Protein AF-A0A9P9C7M4-F1 (afdb_monomer)

pLDDT: mean 78.27, std 15.11, range [42.41, 96.88]

Solvent-accessible surface area (backbone atoms only — not comparable to full-atom values): 14143 Å² total; per-residue (Å²): 114,67,56,41,76,72,49,40,84,69,92,76,52,74,94,76,58,93,72,79,80,74,68,57,66,59,88,84,59,75,54,86,90,56,88,67,71,49,72,64,42,48,46,49,50,57,49,50,53,52,49,51,52,49,51,52,43,33,61,63,75,51,43,55,72,72,56,31,59,74,70,64,57,64,78,89,59,43,64,58,56,52,46,53,52,51,51,50,54,50,51,53,50,59,71,65,51,51,80,74,48,46,76,48,95,81,52,84,50,63,66,44,33,55,54,8,44,52,54,48,30,47,52,25,29,47,53,30,59,64,32,45,79,60,50,77,65,55,80,69,51,63,74,70,45,62,93,84,41,68,70,53,57,56,29,54,51,34,43,51,52,31,45,52,28,22,50,55,31,39,51,47,48,50,56,42,47,75,76,43,69,74,64,52,72,52,96,74,51,62,60,30,38,51,54,24,28,51,49,44,48,50,48,55,71,72,36,56,91,76,50,54,71,68,60,48,54,52,43,51,52,40,36,52,52,32,51,53,50,49,50,61,41,49,74,75,54,81,74,74,71,80,85,123

Nearest PDB structures (foldseek):
  1sj7-assembly2_B  TM=3.933E-01  e=1.219E+00  Mus musculus
  5j5k-assembly1_A  TM=3.468E-01  e=7.542E-01  Aspergillus fumigatus Af293
  5cwq-assembly1_A  TM=2.255E-01  e=1.806E+00  synthetic construct
  5csd-assembly2_B  TM=3.260E-01  e=5.621E+00  Talaromyces marneffei PM1

Sequence (244 aa):
MSASFYGRPLNIKDETFDVELPSEADDDCWDIENPGYPLRETLLHRELKLMLILGISTQTIYSINRSRLLMGFVGTDWEQRITSKIDNMLDEWAAAVPIHLRWDPDSVDLTRFLQSSFLYARYHGLKIHAHNPFMRTTARDLSHAAPSSRTATDRLSSLAICTAAAVECSEILLAVIERYPRSFRQPGWADPIFVSGLVLLVNLFGFKSSLGDSKMQQYAKYVEACLDALKVASEDYPVAEPRL

Structure (mmCIF, N/CA/C/O backbone):
data_AF-A0A9P9C7M4-F1
#
_entry.id   AF-A0A9P9C7M4-F1
#
loop_
_atom_site.group_PDB
_atom_site.id
_atom_site.type_symbol
_atom_site.label_atom_id
_atom_site.label_alt_id
_atom_site.label_comp_id
_atom_site.label_asym_id
_atom_site.label_entity_id
_atom_site.label_seq_id
_atom_site.pdbx_PDB_ins_code
_atom_site.Cartn_x
_atom_site.Cartn_y
_atom_site.Cartn_z
_atom_site.occupancy
_atom_site.B_iso_or_equiv
_atom_site.auth_seq_id
_atom_site.auth_comp_id
_atom_site.auth_asym_id
_atom_site.auth_atom_id
_atom_site.pdbx_PDB_model_num
ATOM 1 N N . MET A 1 1 ? -6.231 11.049 -6.535 1.00 53.50 1 MET A N 1
ATOM 2 C CA . MET A 1 1 ? -5.884 9.822 -5.789 1.00 53.50 1 MET A CA 1
ATOM 3 C C . MET A 1 1 ? -5.695 10.105 -4.300 1.00 53.50 1 MET A C 1
ATOM 5 O O . MET A 1 1 ? -6.470 9.571 -3.519 1.00 53.50 1 MET A O 1
ATOM 9 N N . SER A 1 2 ? -4.806 11.028 -3.911 1.00 62.16 2 SER A N 1
ATOM 10 C CA . SER A 1 2 ? -4.496 11.321 -2.497 1.00 62.16 2 SER A CA 1
ATOM 11 C C . SER A 1 2 ? -5.701 11.634 -1.610 1.00 62.16 2 SER A C 1
ATOM 13 O O . SER A 1 2 ? -5.770 11.172 -0.479 1.00 62.16 2 SER A O 1
ATOM 15 N N . ALA A 1 3 ? -6.720 12.337 -2.119 1.00 64.69 3 ALA A N 1
ATOM 16 C CA . ALA A 1 3 ? -7.924 12.642 -1.339 1.00 64.69 3 ALA A CA 1
ATOM 17 C C . ALA A 1 3 ? -8.615 11.383 -0.765 1.00 64.69 3 ALA A C 1
ATOM 19 O O . ALA A 1 3 ? -9.043 11.390 0.391 1.00 64.69 3 ALA A O 1
ATOM 20 N N . SER A 1 4 ? -8.680 10.295 -1.536 1.00 67.00 4 SER A N 1
ATOM 21 C CA . SER A 1 4 ? -9.346 9.044 -1.146 1.00 67.00 4 SER A CA 1
ATOM 22 C C . SER A 1 4 ? -8.595 8.281 -0.071 1.00 67.00 4 SER A C 1
ATOM 24 O O . SER A 1 4 ? -9.233 7.657 0.773 1.00 67.00 4 SER A O 1
ATOM 26 N N . PHE A 1 5 ? -7.269 8.406 -0.066 1.00 69.88 5 PHE A N 1
ATOM 27 C CA . PHE A 1 5 ? -6.379 7.853 0.951 1.00 69.88 5 PHE A CA 1
ATOM 28 C C . PHE A 1 5 ? -6.582 8.509 2.326 1.00 69.88 5 PHE A C 1
ATOM 30 O O . PHE A 1 5 ? -6.376 7.899 3.370 1.00 69.88 5 PHE A O 1
ATOM 37 N N . TYR A 1 6 ? -7.073 9.750 2.340 1.00 70.94 6 TYR A N 1
ATOM 38 C CA . TYR A 1 6 ? -7.478 10.457 3.557 1.00 70.94 6 TYR A CA 1
ATOM 39 C C . TYR A 1 6 ? -8.972 10.295 3.881 1.00 70.94 6 TYR A C 1
ATOM 41 O O . TYR A 1 6 ? -9.518 11.052 4.686 1.00 70.94 6 TYR A O 1
ATOM 49 N N . GLY A 1 7 ? -9.652 9.338 3.242 1.00 70.06 7 GLY A N 1
ATOM 50 C CA . GLY A 1 7 ? -11.070 9.053 3.463 1.00 70.06 7 GLY A CA 1
ATOM 51 C C . GLY A 1 7 ? -12.024 10.084 2.855 1.00 70.06 7 GLY A C 1
ATOM 52 O O . GLY A 1 7 ? -13.198 10.114 3.218 1.00 70.06 7 GLY A O 1
ATOM 53 N N . ARG A 1 8 ? -11.558 10.951 1.943 1.00 74.38 8 ARG A N 1
ATOM 54 C CA . ARG A 1 8 ? -12.458 11.860 1.219 1.00 74.38 8 ARG A CA 1
ATOM 55 C C . ARG A 1 8 ? -13.190 11.103 0.108 1.00 74.38 8 ARG A C 1
ATOM 57 O O . ARG A 1 8 ? -12.583 10.255 -0.551 1.00 74.38 8 ARG A O 1
ATOM 64 N N . PRO A 1 9 ? -14.469 11.422 -0.143 1.00 71.19 9 PRO A N 1
ATOM 65 C CA . PRO A 1 9 ? -15.216 10.797 -1.222 1.00 71.19 9 PRO A CA 1
ATOM 66 C C . PRO A 1 9 ? -14.570 11.096 -2.580 1.00 71.19 9 PRO A C 1
ATOM 68 O O . PRO A 1 9 ? -14.061 12.192 -2.821 1.00 71.19 9 PRO A O 1
ATOM 71 N N . LEU A 1 10 ? -14.610 10.104 -3.467 1.00 73.69 10 LEU A N 1
ATOM 72 C CA . LEU A 1 10 ? -14.233 10.266 -4.867 1.00 73.69 10 LEU A CA 1
ATOM 73 C C . LEU A 1 10 ? -15.285 11.106 -5.601 1.00 73.69 10 LEU A C 1
ATOM 75 O O . LEU A 1 10 ? -16.483 10.915 -5.393 1.00 73.69 10 LEU A O 1
ATOM 79 N N . ASN A 1 11 ? -14.827 12.017 -6.466 1.00 72.75 11 ASN A N 1
ATOM 80 C CA . ASN A 1 11 ? -15.713 12.837 -7.298 1.00 72.75 11 ASN A CA 1
ATOM 81 C C . ASN A 1 11 ? -16.362 12.014 -8.425 1.00 72.75 11 ASN A C 1
ATOM 83 O O . ASN A 1 11 ? -17.529 12.207 -8.739 1.00 72.75 11 ASN A O 1
ATOM 87 N N . ILE A 1 12 ? -15.609 11.068 -8.995 1.00 77.25 12 ILE A N 1
ATOM 88 C CA . ILE A 1 12 ? -16.092 10.097 -9.982 1.00 77.25 12 ILE A CA 1
ATOM 89 C C . ILE A 1 12 ? -16.182 8.750 -9.276 1.00 77.25 12 ILE A C 1
ATOM 91 O O . ILE A 1 12 ? -15.201 8.295 -8.683 1.00 77.25 12 ILE A O 1
ATOM 95 N N . LYS A 1 13 ? -17.364 8.138 -9.297 1.00 73.94 13 LYS A N 1
ATOM 96 C CA . LYS A 1 13 ? -17.598 6.820 -8.702 1.00 73.94 13 LYS A CA 1
ATOM 97 C C . LYS A 1 13 ? -17.657 5.771 -9.798 1.00 73.94 13 LYS A C 1
ATOM 99 O O . LYS A 1 13 ? -18.109 6.076 -10.894 1.00 73.94 13 LYS A O 1
ATOM 104 N N . ASP A 1 14 ? -17.283 4.548 -9.460 1.00 71.31 14 ASP A N 1
ATOM 105 C CA . ASP A 1 14 ? -17.374 3.402 -10.370 1.00 71.31 14 ASP A CA 1
ATOM 106 C C . ASP A 1 14 ? -18.790 3.242 -10.955 1.00 71.31 14 ASP A C 1
ATOM 108 O O . ASP A 1 14 ? -18.971 3.098 -12.149 1.00 71.31 14 ASP A O 1
ATOM 112 N N . GLU A 1 15 ? -19.822 3.474 -10.138 1.00 74.19 15 GLU A N 1
ATOM 113 C CA . GLU A 1 15 ? -21.238 3.442 -10.547 1.00 74.19 15 GLU A CA 1
ATOM 114 C C . GLU A 1 15 ? -21.638 4.493 -11.607 1.00 74.19 15 GLU A C 1
ATOM 116 O O . GLU A 1 15 ? -22.767 4.475 -12.093 1.00 74.19 15 GLU A O 1
ATOM 121 N N . THR A 1 16 ? -20.772 5.466 -11.915 1.00 79.06 16 THR A N 1
ATOM 122 C CA . THR A 1 16 ? -21.091 6.590 -12.819 1.00 79.06 16 THR A CA 1
ATOM 123 C C . THR A 1 16 ? -20.553 6.419 -14.236 1.00 79.06 16 THR A C 1
ATOM 125 O O . THR A 1 16 ? -20.828 7.267 -15.085 1.00 79.06 16 THR A O 1
ATOM 128 N N . PHE A 1 17 ? -19.811 5.345 -14.507 1.00 78.38 17 PHE A N 1
ATOM 129 C CA . PHE A 1 17 ? -19.297 5.022 -15.832 1.00 78.38 17 PHE A CA 1
ATOM 130 C C . PHE A 1 17 ? -19.299 3.504 -16.040 1.00 78.38 17 PHE A C 1
ATOM 132 O O . PHE A 1 17 ? -19.075 2.747 -15.109 1.00 78.38 17 PHE A O 1
ATOM 139 N N . ASP A 1 18 ? -19.559 3.068 -17.269 1.00 80.12 18 ASP A N 1
ATOM 140 C CA . ASP A 1 18 ? -19.568 1.652 -17.648 1.00 80.12 18 ASP A CA 1
ATOM 141 C C . ASP A 1 18 ? -18.490 1.447 -18.713 1.00 80.12 18 ASP A C 1
ATOM 143 O O . ASP A 1 18 ? -18.753 1.449 -19.915 1.00 80.12 18 ASP A O 1
ATOM 147 N N . VAL A 1 19 ? -17.234 1.466 -18.263 1.00 81.81 19 VAL A N 1
ATOM 148 C CA . VAL A 1 19 ? -16.058 1.340 -19.128 1.00 81.81 19 VAL A CA 1
ATOM 149 C C . VAL A 1 19 ? -15.250 0.150 -18.643 1.00 81.81 19 VAL A C 1
ATOM 151 O O . VAL A 1 19 ? -14.804 0.124 -17.496 1.00 81.81 19 VAL A O 1
ATOM 154 N N . GLU A 1 20 ? -15.062 -0.829 -19.524 1.00 81.56 20 GLU A N 1
ATOM 155 C CA . GLU A 1 20 ? -14.203 -1.974 -19.246 1.00 81.56 20 GLU A CA 1
ATOM 156 C C . GLU A 1 20 ? -12.744 -1.532 -19.061 1.00 81.56 20 GLU A C 1
ATOM 158 O O . GLU A 1 20 ? -12.294 -0.523 -19.613 1.00 81.56 20 GLU A O 1
ATOM 163 N N . LEU A 1 21 ? -11.985 -2.295 -18.268 1.00 80.12 21 LEU A N 1
ATOM 164 C CA . LEU A 1 21 ? -10.551 -2.052 -18.139 1.00 80.12 21 LEU A CA 1
ATOM 165 C C . LEU A 1 21 ? -9.876 -2.168 -19.517 1.00 80.12 21 LEU A C 1
ATOM 167 O O . LEU A 1 21 ? -10.244 -3.054 -20.290 1.00 80.12 21 LEU A O 1
ATOM 171 N N . PRO A 1 22 ? -8.858 -1.337 -19.809 1.00 79.25 22 PRO A N 1
ATOM 172 C CA . PRO A 1 22 ? -8.098 -1.462 -21.043 1.00 79.25 22 PRO A CA 1
ATOM 173 C C . PRO A 1 22 ? -7.554 -2.883 -21.227 1.00 79.25 22 PRO A C 1
ATOM 175 O O . PRO A 1 22 ? -7.122 -3.524 -20.256 1.00 79.25 22 PRO A O 1
ATOM 178 N N . SER A 1 23 ? -7.557 -3.342 -22.481 1.00 74.12 23 SER A N 1
ATOM 179 C CA . SER A 1 23 ? -6.878 -4.571 -22.894 1.00 74.12 23 SER A CA 1
ATOM 180 C C . SER A 1 23 ? -5.426 -4.560 -22.403 1.00 74.12 23 SER A C 1
ATOM 182 O O . SER A 1 23 ? -4.753 -3.534 -22.460 1.00 74.12 23 SER A O 1
ATOM 184 N N . GLU A 1 24 ? -4.944 -5.702 -21.900 1.00 66.12 24 GLU A N 1
ATOM 185 C CA . GLU A 1 24 ? -3.526 -5.870 -21.535 1.00 66.12 24 GLU A CA 1
ATOM 186 C C . GLU A 1 24 ? -2.622 -6.003 -22.779 1.00 66.12 24 GLU A C 1
ATOM 188 O O . GLU A 1 24 ? -1.404 -5.877 -22.660 1.00 66.12 24 GLU A O 1
ATOM 193 N N . ALA A 1 25 ? -3.208 -6.265 -23.954 1.00 64.38 25 ALA A N 1
ATOM 194 C CA . ALA A 1 25 ? -2.518 -6.287 -25.239 1.00 64.38 25 ALA A CA 1
ATOM 195 C C . ALA A 1 25 ? -2.613 -4.912 -25.910 1.00 64.38 25 ALA A C 1
ATOM 197 O O . ALA A 1 25 ? -3.723 -4.401 -26.084 1.00 64.38 25 ALA A O 1
ATOM 198 N N . ASP A 1 26 ? -1.455 -4.357 -26.272 1.00 62.97 26 ASP A N 1
ATOM 199 C CA . ASP A 1 26 ? -1.339 -3.185 -27.141 1.00 62.97 26 ASP A CA 1
ATOM 200 C C . ASP A 1 26 ? -1.746 -3.561 -28.578 1.00 62.97 26 ASP A C 1
ATOM 202 O O . ASP A 1 26 ? -1.595 -4.719 -28.989 1.00 62.97 26 ASP A O 1
ATOM 206 N N . ASP A 1 27 ? -2.250 -2.598 -29.348 1.00 61.06 27 ASP A N 1
ATOM 207 C CA . ASP A 1 27 ? -2.684 -2.812 -30.737 1.00 61.06 27 ASP A CA 1
ATOM 208 C C . ASP A 1 27 ? -1.510 -3.278 -31.630 1.00 61.06 27 ASP A C 1
ATOM 210 O O . ASP A 1 27 ? -1.712 -3.994 -32.610 1.00 61.06 27 ASP A O 1
ATOM 214 N N . ASP A 1 28 ? -0.273 -2.971 -31.226 1.00 56.81 28 ASP A N 1
ATOM 215 C CA . ASP A 1 28 ? 0.973 -3.372 -31.889 1.00 56.81 28 ASP A CA 1
ATOM 216 C C . ASP A 1 28 ? 1.417 -4.824 -31.574 1.00 56.81 28 ASP A C 1
ATOM 218 O O . ASP A 1 28 ? 2.334 -5.349 -32.207 1.00 56.81 28 ASP A O 1
ATOM 222 N N . CYS A 1 29 ? 0.779 -5.523 -30.623 1.00 53.09 29 CYS A N 1
ATOM 223 C CA . CYS A 1 29 ? 1.128 -6.902 -30.233 1.00 53.09 29 CYS A CA 1
ATOM 224 C C . CYS A 1 29 ? 0.413 -7.995 -31.056 1.00 53.09 29 CYS A C 1
ATOM 226 O O . CYS A 1 29 ? 0.402 -9.163 -30.659 1.00 53.09 29 CYS A O 1
ATOM 228 N N . TRP A 1 30 ? -0.200 -7.645 -32.189 1.00 55.47 30 TRP A N 1
ATOM 229 C CA . TRP A 1 30 ? -0.916 -8.599 -33.049 1.00 55.47 30 TRP A CA 1
ATOM 230 C C . TRP A 1 30 ? 0.026 -9.515 -33.853 1.00 55.47 30 TRP A C 1
ATOM 232 O O . TRP A 1 30 ? -0.411 -10.550 -34.362 1.00 55.47 30 TRP A O 1
ATOM 242 N N . ASP A 1 31 ? 1.321 -9.191 -33.910 1.00 50.25 31 ASP A N 1
ATOM 243 C CA . ASP A 1 31 ? 2.345 -10.049 -34.499 1.00 50.25 31 ASP A CA 1
ATOM 244 C C . ASP A 1 31 ? 2.799 -11.120 -33.492 1.00 50.25 31 ASP A C 1
ATOM 246 O O . ASP A 1 31 ? 3.555 -10.882 -32.550 1.00 50.25 31 ASP A O 1
ATOM 250 N N . ILE A 1 32 ? 2.326 -12.345 -33.733 1.00 53.38 32 ILE A N 1
ATOM 251 C CA . ILE A 1 32 ? 2.461 -13.567 -32.912 1.00 53.38 32 ILE A CA 1
ATOM 252 C C . ILE A 1 32 ? 3.925 -13.916 -32.548 1.00 53.38 32 ILE A C 1
ATOM 254 O O . ILE A 1 32 ? 4.175 -14.722 -31.651 1.00 53.38 32 ILE A O 1
ATOM 258 N N . GLU A 1 33 ? 4.909 -13.318 -33.218 1.00 50.22 33 GLU A N 1
ATOM 259 C CA . GLU A 1 33 ? 6.323 -13.687 -33.116 1.00 50.22 33 GLU A CA 1
ATOM 260 C C . GLU A 1 33 ? 7.075 -13.039 -31.943 1.00 50.22 33 GLU A C 1
ATOM 262 O O . GLU A 1 33 ? 8.181 -13.479 -31.622 1.00 50.22 33 GLU A O 1
ATOM 267 N N . ASN A 1 34 ? 6.496 -12.049 -31.255 1.00 46.34 34 ASN A N 1
ATOM 268 C CA . ASN A 1 34 ? 7.157 -11.400 -30.121 1.00 46.34 34 ASN A CA 1
ATOM 269 C C . ASN A 1 34 ? 6.180 -11.168 -28.954 1.00 46.34 34 ASN A C 1
ATOM 271 O O . ASN A 1 34 ? 5.621 -10.081 -28.822 1.00 46.34 34 ASN A O 1
ATOM 275 N N . PRO A 1 35 ? 5.973 -12.156 -28.058 1.00 46.12 35 PRO A N 1
ATOM 276 C CA . PRO A 1 35 ? 5.145 -11.998 -26.866 1.00 46.12 35 PRO A CA 1
ATOM 277 C C . PRO A 1 35 ? 5.916 -11.213 -25.794 1.00 46.12 35 PRO A C 1
ATOM 279 O O . PRO A 1 35 ? 6.075 -11.651 -24.653 1.00 46.12 35 PRO A O 1
ATOM 282 N N . GLY A 1 36 ? 6.452 -10.052 -26.160 1.00 51.38 36 GLY A N 1
ATOM 283 C CA . GLY A 1 36 ? 6.867 -9.051 -25.199 1.00 51.38 36 GLY A CA 1
ATOM 284 C C . GLY A 1 36 ? 5.598 -8.426 -24.650 1.00 51.38 36 GLY A C 1
ATOM 285 O O . GLY A 1 36 ? 5.133 -7.442 -25.207 1.00 51.38 36 GLY A O 1
ATOM 286 N N . TYR A 1 37 ? 5.010 -9.021 -23.604 1.00 53.31 37 TYR A N 1
ATOM 287 C CA . TYR A 1 37 ? 3.912 -8.385 -22.872 1.00 53.31 37 TYR A CA 1
ATOM 288 C C . TYR A 1 37 ? 4.312 -6.941 -22.603 1.00 53.31 37 TYR A C 1
ATOM 290 O O . TYR A 1 37 ? 5.354 -6.724 -21.967 1.00 53.31 37 TYR A O 1
ATOM 298 N N . PRO A 1 38 ? 3.553 -5.960 -23.099 1.00 63.91 38 PRO A N 1
ATOM 299 C CA . PRO A 1 38 ? 4.044 -4.610 -23.068 1.00 63.91 38 PRO A CA 1
ATOM 300 C C . PRO A 1 38 ? 3.984 -4.183 -21.583 1.00 63.91 38 PRO A C 1
ATOM 302 O O . PRO A 1 38 ? 2.993 -4.320 -20.845 1.00 63.91 38 PRO A O 1
ATOM 305 N N . LE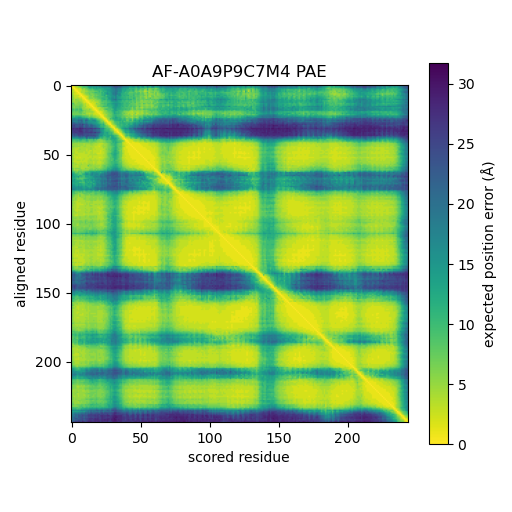U A 1 39 ? 5.183 -3.908 -21.049 1.00 66.88 39 LEU A N 1
ATOM 306 C CA . LEU A 1 39 ? 5.459 -3.804 -19.607 1.00 66.88 39 LEU A CA 1
ATOM 307 C C . LEU A 1 39 ? 4.653 -2.672 -18.956 1.00 66.88 39 LEU A C 1
ATOM 309 O O . LEU A 1 39 ? 4.488 -2.630 -17.737 1.00 66.88 39 LEU A O 1
ATOM 313 N N . ARG A 1 40 ? 4.182 -1.720 -19.761 1.00 71.44 40 ARG A N 1
ATOM 314 C CA . ARG A 1 40 ? 3.497 -0.511 -19.320 1.00 71.44 40 ARG A CA 1
ATOM 315 C C . ARG A 1 40 ? 1.994 -0.732 -19.157 1.00 71.44 40 ARG A C 1
ATOM 317 O O . ARG A 1 40 ? 1.399 -0.215 -18.217 1.00 71.44 40 ARG A O 1
ATOM 324 N N . GLU A 1 41 ? 1.402 -1.525 -20.026 1.00 78.88 41 GLU A N 1
ATOM 325 C CA . GLU A 1 41 ? -0.016 -1.843 -20.139 1.00 78.88 41 GLU A CA 1
ATOM 326 C C . GLU A 1 41 ? -0.375 -2.822 -19.027 1.00 78.88 41 GLU A C 1
ATOM 328 O O . GLU A 1 41 ? -1.327 -2.606 -18.279 1.00 78.88 41 GLU A O 1
ATOM 333 N N . THR A 1 42 ? 0.475 -3.834 -18.823 1.00 83.00 42 THR A N 1
ATOM 334 C CA . THR A 1 42 ? 0.356 -4.767 -17.695 1.00 83.00 42 THR A CA 1
ATOM 335 C C . THR A 1 42 ? 0.498 -4.060 -16.342 1.00 83.00 42 THR A C 1
ATOM 337 O O . THR A 1 42 ? -0.271 -4.347 -15.420 1.00 83.00 42 THR A O 1
ATOM 340 N N . LEU A 1 43 ? 1.416 -3.090 -16.222 1.00 86.81 43 LEU A N 1
ATOM 341 C CA . LEU A 1 43 ? 1.533 -2.228 -15.040 1.00 86.81 43 LEU A CA 1
ATOM 342 C C . LEU A 1 43 ? 0.251 -1.421 -14.816 1.00 86.81 43 LEU A C 1
ATOM 344 O O . LEU A 1 43 ? -0.322 -1.486 -13.729 1.00 86.81 43 LEU A O 1
ATOM 348 N N . LEU A 1 44 ? -0.202 -0.689 -15.837 1.00 87.31 44 LEU A N 1
ATOM 349 C CA . LEU A 1 44 ? -1.384 0.168 -15.761 1.00 87.31 44 LEU A CA 1
ATOM 350 C C . LEU A 1 44 ? -2.627 -0.641 -15.387 1.00 87.31 44 LEU A C 1
ATOM 352 O O . LEU A 1 44 ? -3.377 -0.247 -14.500 1.00 87.31 44 LEU A O 1
ATOM 356 N N . HIS A 1 45 ? -2.825 -1.805 -16.000 1.00 89.69 45 HIS A N 1
ATOM 357 C CA . HIS A 1 45 ? -3.950 -2.678 -15.696 1.00 89.69 45 HIS A CA 1
ATOM 358 C C . HIS A 1 45 ? -3.923 -3.144 -14.230 1.00 89.69 45 HIS A C 1
ATOM 360 O O . HIS A 1 45 ? -4.947 -3.134 -13.539 1.00 89.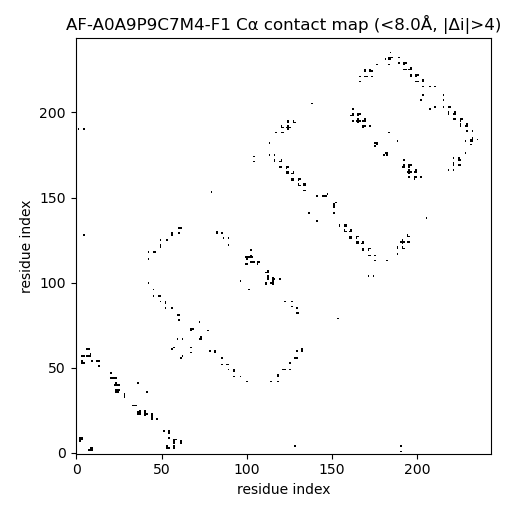69 45 HIS A O 1
ATOM 366 N N . ARG A 1 46 ? -2.751 -3.539 -13.713 1.00 92.62 46 ARG A N 1
ATOM 367 C CA . ARG A 1 46 ? -2.596 -3.940 -12.303 1.00 92.62 46 ARG A CA 1
ATOM 368 C C . ARG A 1 46 ? -2.782 -2.762 -11.349 1.00 92.62 46 ARG A C 1
ATOM 370 O O . ARG A 1 46 ? -3.389 -2.938 -10.294 1.00 92.62 46 ARG A O 1
ATOM 377 N N . GLU A 1 47 ? -2.327 -1.577 -11.729 1.00 91.38 47 GLU A N 1
ATOM 378 C CA . GLU A 1 47 ? -2.522 -0.339 -10.982 1.00 91.38 47 GLU A CA 1
ATOM 379 C C . GLU A 1 47 ? -4.005 0.055 -10.907 1.00 91.38 47 GLU A C 1
ATOM 381 O O . GLU A 1 47 ? -4.507 0.333 -9.818 1.00 91.38 47 GLU A O 1
ATOM 386 N N . LEU A 1 48 ? -4.730 0.013 -12.028 1.00 91.00 48 LEU A N 1
ATOM 387 C CA . LEU A 1 48 ? -6.163 0.312 -12.091 1.00 91.00 48 LEU A CA 1
ATOM 388 C C . LEU A 1 48 ? -6.971 -0.612 -11.176 1.00 91.00 48 LEU A C 1
ATOM 390 O O . LEU A 1 48 ? -7.842 -0.140 -10.448 1.00 91.00 48 LEU A O 1
ATOM 394 N N . LYS A 1 49 ? -6.633 -1.907 -11.118 1.00 92.56 49 LYS A N 1
ATOM 395 C CA . LYS A 1 49 ? -7.261 -2.840 -10.169 1.00 92.56 49 LYS A CA 1
ATOM 396 C C . LYS A 1 49 ? -7.061 -2.418 -8.709 1.00 92.56 49 LYS A C 1
ATOM 398 O O . LYS A 1 49 ? -8.020 -2.453 -7.942 1.00 92.56 49 LYS A O 1
ATOM 403 N N . LEU A 1 50 ? -5.868 -1.952 -8.323 1.00 93.44 50 LEU A N 1
ATOM 404 C CA . LEU A 1 50 ? -5.654 -1.388 -6.981 1.00 93.44 50 LEU A CA 1
ATOM 405 C C . LEU A 1 50 ? -6.494 -0.123 -6.753 1.00 93.44 50 LEU A C 1
ATOM 407 O O . LEU A 1 50 ? -7.029 0.065 -5.661 1.00 93.44 50 LEU A O 1
ATOM 411 N N . MET A 1 51 ? -6.650 0.737 -7.766 1.00 89.88 51 MET A N 1
ATOM 412 C CA . MET A 1 51 ? -7.495 1.933 -7.658 1.00 89.88 51 MET A CA 1
ATOM 413 C C . MET A 1 51 ? -8.974 1.590 -7.457 1.00 89.88 51 MET A C 1
ATOM 415 O O . MET A 1 51 ? -9.645 2.257 -6.669 1.00 89.88 51 MET A O 1
ATOM 419 N N . LEU A 1 52 ? -9.477 0.548 -8.124 1.00 90.50 52 LEU A N 1
ATOM 420 C CA . LEU A 1 52 ? -10.845 0.058 -7.937 1.00 90.50 52 LEU A CA 1
ATOM 421 C C . LEU A 1 52 ? -11.056 -0.445 -6.505 1.00 90.50 52 LEU A C 1
ATOM 423 O O . LEU A 1 52 ? -12.014 -0.042 -5.844 1.00 90.50 52 LEU A O 1
ATOM 427 N N . ILE A 1 53 ? -10.119 -1.244 -5.981 1.00 92.44 53 ILE A N 1
ATOM 428 C CA . ILE A 1 53 ? -10.161 -1.709 -4.586 1.00 92.44 53 ILE A CA 1
ATOM 429 C C . ILE A 1 53 ? -10.117 -0.513 -3.618 1.00 92.44 53 ILE A C 1
ATOM 431 O O . ILE A 1 53 ? -10.899 -0.472 -2.667 1.00 92.44 53 ILE A O 1
ATOM 435 N N . LEU A 1 54 ? -9.278 0.500 -3.871 1.00 90.12 54 LEU A N 1
ATOM 436 C CA . LEU A 1 54 ? -9.250 1.744 -3.088 1.00 90.12 54 LEU A CA 1
ATOM 437 C C . LEU A 1 54 ? -10.600 2.471 -3.124 1.00 90.12 54 LEU A C 1
ATOM 439 O O . LEU A 1 54 ? -11.088 2.905 -2.081 1.00 90.12 54 LEU A O 1
ATOM 443 N N . GLY A 1 55 ? -11.223 2.584 -4.297 1.00 87.50 55 GLY A N 1
ATOM 444 C CA . GLY A 1 55 ? -12.543 3.190 -4.453 1.00 87.50 55 GLY A CA 1
ATOM 445 C C . GLY A 1 55 ? -13.608 2.467 -3.632 1.00 87.50 55 GLY A C 1
ATOM 446 O O . GLY A 1 55 ? -14.318 3.108 -2.853 1.00 87.50 55 GLY A O 1
ATOM 447 N N . ILE A 1 56 ? -13.654 1.137 -3.731 1.00 87.50 56 ILE A N 1
ATOM 448 C CA . ILE A 1 56 ? -14.552 0.279 -2.947 1.00 87.50 56 ILE A CA 1
ATOM 449 C C . ILE A 1 56 ? -14.281 0.447 -1.448 1.00 87.50 56 ILE A C 1
ATOM 451 O O . ILE A 1 56 ? -15.215 0.657 -0.673 1.00 87.50 56 ILE A O 1
ATOM 455 N N . SER A 1 57 ? -13.017 0.424 -1.023 1.00 88.44 57 SER A N 1
ATOM 456 C CA . SER A 1 57 ? -12.627 0.607 0.379 1.00 88.44 57 SER A CA 1
ATOM 457 C C . SER A 1 57 ? -13.061 1.970 0.920 1.00 88.44 57 SER A C 1
ATOM 459 O O . SER A 1 57 ? -13.612 2.050 2.018 1.00 88.44 57 SER A O 1
ATOM 461 N N . THR A 1 58 ? -12.854 3.050 0.165 1.00 86.19 58 THR A N 1
ATOM 462 C CA . THR A 1 58 ? -13.241 4.403 0.584 1.00 86.19 58 THR A CA 1
ATOM 463 C C . THR A 1 58 ? -14.760 4.553 0.647 1.00 86.19 58 THR A C 1
ATOM 465 O O . THR A 1 58 ? -15.279 5.163 1.580 1.00 86.19 58 THR A O 1
ATOM 468 N N . GLN A 1 59 ? -15.500 3.973 -0.297 1.00 81.81 59 GLN A N 1
ATOM 469 C CA . GLN A 1 59 ? -16.961 4.053 -0.305 1.00 81.81 59 GLN A CA 1
ATOM 470 C C . GLN A 1 59 ? -17.621 3.187 0.765 1.00 81.81 59 GLN A C 1
ATOM 472 O O . GLN A 1 59 ? -18.681 3.554 1.259 1.00 81.81 59 GLN A O 1
ATOM 477 N N . THR A 1 60 ? -17.025 2.058 1.134 1.00 82.25 60 THR A N 1
ATOM 478 C CA . THR A 1 60 ? -17.622 1.139 2.108 1.00 82.25 60 THR A CA 1
ATOM 479 C C . THR A 1 60 ? -17.208 1.497 3.535 1.00 82.25 60 THR A C 1
ATOM 481 O O . THR A 1 60 ? -18.073 1.796 4.362 1.00 82.25 60 THR A O 1
ATOM 484 N N . ILE A 1 61 ? -15.902 1.568 3.811 1.00 81.62 61 ILE A N 1
ATOM 485 C CA . ILE A 1 61 ? -15.357 1.762 5.163 1.00 81.62 61 ILE A CA 1
ATOM 486 C C . ILE A 1 61 ? -15.499 3.214 5.636 1.00 81.62 61 ILE A C 1
ATOM 488 O O . ILE A 1 61 ? -15.867 3.464 6.782 1.00 81.62 61 ILE A O 1
ATOM 492 N N . TYR A 1 62 ? -15.263 4.186 4.753 1.00 78.12 62 TYR A N 1
ATOM 493 C CA . TYR A 1 62 ? -15.282 5.613 5.099 1.00 78.12 62 TYR A CA 1
ATOM 494 C C . TYR A 1 62 ? -16.630 6.286 4.783 1.00 78.12 62 TYR A C 1
ATOM 496 O O . TYR A 1 62 ? -16.719 7.512 4.678 1.00 78.12 62 TYR A O 1
ATOM 504 N N . SER A 1 63 ? -17.703 5.500 4.644 1.00 71.88 63 SER A N 1
ATOM 505 C CA . SER A 1 63 ? -19.047 6.030 4.403 1.00 71.88 63 SER A CA 1
ATOM 506 C C . SER A 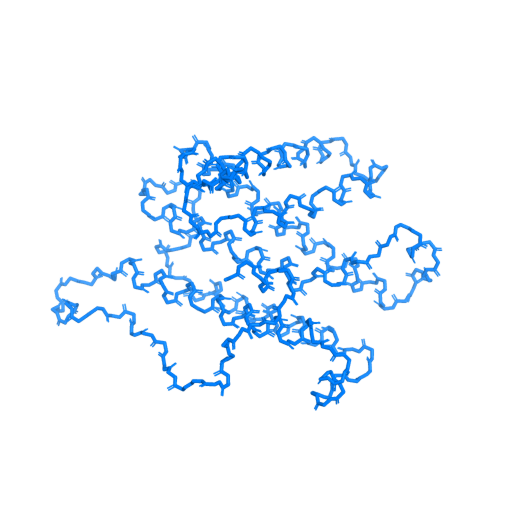1 63 ? -19.665 6.706 5.629 1.00 71.88 63 SER A C 1
ATOM 508 O O . SER A 1 63 ? -19.474 6.313 6.780 1.00 71.88 63 SER A O 1
ATOM 510 N N . ILE A 1 64 ? -20.488 7.725 5.371 1.00 63.50 64 ILE A N 1
ATOM 511 C CA . ILE A 1 64 ? -21.275 8.416 6.400 1.00 63.50 64 ILE A CA 1
ATOM 512 C C . ILE A 1 64 ? -22.346 7.457 6.949 1.00 63.50 64 ILE A C 1
ATOM 514 O O . ILE A 1 64 ? -22.928 6.673 6.199 1.00 63.50 64 ILE A O 1
ATOM 518 N N . ASN A 1 65 ? -22.679 7.573 8.240 1.00 62.16 65 ASN A N 1
ATOM 519 C CA . ASN A 1 65 ? -23.671 6.737 8.942 1.00 62.16 65 ASN A CA 1
ATOM 520 C C . ASN A 1 65 ? -25.002 6.545 8.188 1.00 62.16 65 ASN A C 1
ATOM 522 O O . ASN A 1 65 ? -25.585 5.466 8.233 1.00 62.16 65 ASN A O 1
ATOM 526 N N . ARG A 1 66 ? -25.471 7.566 7.458 1.00 52.88 66 ARG A N 1
ATOM 527 C CA . ARG A 1 66 ? -26.695 7.479 6.645 1.00 52.88 66 ARG A CA 1
ATOM 528 C C . ARG A 1 66 ? -26.551 6.511 5.464 1.00 52.88 66 ARG A C 1
ATOM 530 O O . ARG A 1 66 ? -27.469 5.746 5.197 1.00 52.88 66 ARG A O 1
ATOM 537 N N . SER A 1 67 ? -25.403 6.517 4.790 1.00 60.59 67 SER A N 1
ATOM 538 C CA . SER A 1 67 ? -25.090 5.592 3.696 1.00 60.59 67 SER A CA 1
ATOM 539 C C . SER A 1 67 ? -24.823 4.178 4.214 1.00 60.59 67 SER A C 1
ATOM 541 O O . SER A 1 67 ? -25.253 3.219 3.586 1.00 60.59 67 SER A O 1
ATOM 543 N N . ARG A 1 68 ? -24.203 4.040 5.396 1.00 63.19 68 ARG A N 1
ATOM 544 C CA . ARG A 1 68 ? -24.021 2.744 6.080 1.00 63.19 68 ARG A CA 1
ATOM 545 C C . ARG A 1 68 ? -25.356 2.054 6.355 1.00 63.19 68 ARG A C 1
ATOM 547 O O . ARG A 1 68 ? -25.511 0.875 6.055 1.00 63.19 68 ARG A O 1
ATOM 554 N N . LEU A 1 69 ? -26.337 2.807 6.858 1.00 60.91 69 LEU A N 1
ATOM 555 C CA . LEU A 1 69 ? -27.683 2.291 7.107 1.00 60.91 69 LEU A CA 1
ATOM 556 C C . LEU A 1 69 ? -28.363 1.814 5.811 1.00 60.91 69 LEU A C 1
ATOM 558 O O . LEU A 1 69 ? -28.971 0.749 5.799 1.00 60.91 69 LEU A O 1
ATOM 562 N N . LEU A 1 70 ? -28.222 2.573 4.719 1.00 62.69 70 LEU A N 1
ATOM 563 C CA . LEU A 1 70 ? -28.778 2.225 3.405 1.00 62.69 70 LEU A CA 1
ATOM 564 C C . LEU A 1 70 ? -28.088 1.011 2.761 1.00 62.69 70 LEU A C 1
ATOM 566 O O . LEU A 1 70 ? -28.752 0.226 2.095 1.00 62.69 70 LEU A O 1
ATOM 570 N N . MET A 1 71 ? -26.786 0.825 2.992 1.00 66.50 71 MET A N 1
ATOM 571 C CA . MET A 1 71 ? -26.015 -0.336 2.518 1.00 66.50 71 MET A CA 1
ATOM 572 C C . MET A 1 71 ? -26.213 -1.596 3.378 1.00 66.50 71 MET A C 1
ATOM 574 O O . MET A 1 71 ? -25.571 -2.616 3.139 1.00 66.50 71 MET A O 1
ATOM 578 N N . GLY A 1 72 ? -27.075 -1.546 4.400 1.00 62.34 72 GLY A N 1
ATOM 579 C CA . GLY A 1 72 ? -27.299 -2.678 5.301 1.00 62.34 72 GLY A CA 1
ATOM 580 C C . GLY A 1 72 ? -26.114 -2.972 6.226 1.00 62.34 72 GLY A C 1
ATOM 581 O O . GLY A 1 72 ? -26.031 -4.063 6.790 1.00 62.34 72 GLY A O 1
ATOM 582 N N . PHE A 1 73 ? -25.203 -2.012 6.417 1.00 64.62 73 PHE A N 1
ATOM 583 C CA . PHE A 1 73 ? -24.081 -2.105 7.355 1.00 64.62 73 PHE A CA 1
ATOM 584 C C . PHE A 1 73 ? -24.568 -1.876 8.790 1.00 64.62 73 PHE A C 1
ATOM 586 O O . PHE A 1 73 ? -24.305 -0.848 9.417 1.00 64.62 73 PHE A O 1
ATOM 593 N N . VAL A 1 74 ? -25.336 -2.846 9.284 1.00 60.03 74 VAL A N 1
ATOM 594 C CA . VAL A 1 74 ? -25.980 -2.852 10.599 1.00 60.03 74 VAL A CA 1
ATOM 595 C C . VAL A 1 74 ? -25.447 -4.036 11.411 1.00 60.03 74 VAL A C 1
ATOM 597 O O . VAL A 1 74 ? -25.257 -5.128 10.879 1.00 60.03 74 VAL A O 1
ATOM 600 N N . GLY A 1 75 ? -25.215 -3.831 12.709 1.00 63.69 75 GLY A N 1
ATOM 601 C CA . GLY A 1 75 ? -24.706 -4.855 13.631 1.00 63.69 75 GLY A CA 1
ATOM 602 C C . GLY A 1 75 ? -23.237 -4.654 14.005 1.00 63.69 75 GLY A C 1
ATOM 603 O O . GLY A 1 75 ? -22.638 -3.649 13.648 1.00 63.69 75 GLY A O 1
ATOM 604 N N . THR A 1 76 ? -22.658 -5.588 14.760 1.00 63.25 76 THR A N 1
ATOM 605 C CA . THR A 1 76 ? -21.263 -5.516 15.241 1.00 63.25 76 THR A CA 1
ATOM 606 C C . THR A 1 76 ? -20.241 -6.079 14.255 1.00 63.25 76 THR A C 1
ATOM 608 O O . THR A 1 76 ? -19.063 -5.773 14.366 1.00 63.25 76 THR A O 1
ATOM 611 N N . ASP A 1 77 ? -20.687 -6.874 13.278 1.00 72.56 77 ASP A N 1
ATOM 612 C CA . ASP A 1 77 ? -19.801 -7.711 12.452 1.00 72.56 77 ASP A CA 1
ATOM 613 C C . ASP A 1 77 ? -19.614 -7.165 11.021 1.00 72.56 77 ASP A C 1
ATOM 615 O O . ASP A 1 77 ? -18.885 -7.745 10.216 1.00 72.56 77 ASP A O 1
ATOM 619 N N . TRP A 1 78 ? -20.291 -6.066 10.668 1.00 75.44 78 TRP A N 1
ATOM 620 C CA . TRP A 1 78 ? -20.237 -5.493 9.316 1.00 75.44 78 TRP A CA 1
ATOM 621 C C . TRP A 1 78 ? -18.819 -5.029 8.942 1.00 75.44 78 TRP A C 1
ATOM 623 O O . TRP A 1 78 ? -18.407 -5.208 7.800 1.00 75.44 78 TRP A O 1
ATOM 633 N N . GLU A 1 79 ? -18.071 -4.502 9.918 1.00 76.06 79 GLU A N 1
ATOM 634 C CA . GLU A 1 79 ? -16.683 -4.041 9.770 1.00 76.06 79 GLU A CA 1
ATOM 635 C C . GLU A 1 79 ? -15.790 -5.190 9.317 1.00 76.06 79 GLU A C 1
ATOM 637 O O . GLU A 1 79 ? -15.179 -5.120 8.256 1.00 76.06 79 GLU A O 1
ATOM 642 N N . GLN A 1 80 ? -15.813 -6.296 10.064 1.00 78.69 80 GLN A N 1
ATOM 643 C CA . GLN A 1 80 ? -15.034 -7.488 9.749 1.00 78.69 80 GLN A CA 1
ATOM 644 C C . GLN A 1 80 ? -15.390 -8.050 8.370 1.00 78.69 80 GLN A C 1
ATOM 646 O O . GLN A 1 80 ? -14.501 -8.393 7.602 1.00 78.69 80 GLN A O 1
ATOM 651 N N . ARG A 1 81 ? -16.680 -8.101 8.015 1.00 83.31 81 ARG A N 1
ATOM 652 C CA . ARG A 1 81 ? -17.115 -8.617 6.706 1.00 83.31 81 ARG A CA 1
ATOM 653 C C . ARG A 1 81 ? -16.577 -7.796 5.538 1.00 83.31 81 ARG A C 1
ATOM 655 O O . ARG A 1 81 ? -16.177 -8.375 4.532 1.00 83.31 81 ARG A O 1
ATOM 662 N N . ILE A 1 82 ? -16.595 -6.468 5.648 1.00 85.62 82 ILE A N 1
ATOM 663 C CA . ILE A 1 82 ? -16.095 -5.586 4.586 1.00 85.62 82 ILE A CA 1
ATOM 664 C C . ILE A 1 82 ? -14.580 -5.672 4.498 1.00 85.62 82 ILE A C 1
ATOM 666 O O . ILE A 1 82 ? -14.058 -5.842 3.399 1.00 85.62 82 ILE A O 1
ATOM 670 N N . THR A 1 83 ? -13.892 -5.609 5.635 1.00 86.44 83 THR A N 1
ATOM 671 C CA . THR A 1 83 ? -12.435 -5.718 5.686 1.00 86.44 83 THR A CA 1
ATOM 672 C C . THR A 1 83 ? -11.971 -7.050 5.106 1.00 86.44 83 THR A C 1
ATOM 674 O O . THR A 1 83 ? -11.187 -7.044 4.169 1.00 86.44 83 THR A O 1
ATOM 677 N N . SER A 1 84 ? -12.566 -8.178 5.513 1.00 88.75 84 SER A N 1
ATOM 678 C CA . SER A 1 84 ? -12.248 -9.491 4.933 1.00 88.75 84 SER A CA 1
ATOM 679 C C . SER A 1 84 ? -12.539 -9.576 3.434 1.00 88.75 84 SER A C 1
ATOM 681 O O . SER A 1 84 ? -11.818 -10.249 2.705 1.00 88.75 84 SER A O 1
ATOM 683 N N . LYS A 1 85 ? -13.582 -8.896 2.938 1.00 91.19 85 LYS A N 1
ATOM 684 C CA . LYS A 1 85 ? -13.842 -8.835 1.494 1.00 91.19 85 LYS A CA 1
ATOM 685 C C . LYS A 1 85 ? -12.736 -8.069 0.763 1.00 91.19 85 LYS A C 1
ATOM 687 O O . LYS A 1 85 ? -12.324 -8.500 -0.308 1.00 91.19 85 LYS A O 1
ATOM 692 N N . ILE A 1 86 ? -12.268 -6.958 1.326 1.00 92.56 86 ILE A N 1
ATOM 693 C CA . ILE A 1 86 ? -11.176 -6.162 0.753 1.00 92.56 86 ILE A CA 1
ATOM 694 C C . ILE A 1 86 ? -9.855 -6.932 0.813 1.00 92.56 86 ILE A C 1
ATOM 696 O O . ILE A 1 86 ? -9.137 -6.946 -0.183 1.00 92.56 86 ILE A O 1
ATOM 700 N N . ASP A 1 87 ? -9.573 -7.627 1.916 1.00 93.12 87 ASP A N 1
ATOM 701 C CA . ASP A 1 87 ? -8.393 -8.487 2.056 1.00 93.12 87 ASP A CA 1
ATOM 702 C C . ASP A 1 87 ? -8.373 -9.576 0.981 1.00 93.12 87 ASP A C 1
ATOM 704 O O . ASP A 1 87 ? -7.381 -9.721 0.273 1.00 93.12 87 ASP A O 1
ATOM 708 N N . ASN A 1 88 ? -9.503 -10.255 0.759 1.00 95.81 88 ASN A N 1
ATOM 709 C CA . ASN A 1 88 ? -9.615 -11.248 -0.309 1.00 95.81 88 ASN A CA 1
ATOM 710 C C . ASN A 1 88 ? -9.355 -10.638 -1.697 1.00 95.81 88 ASN A C 1
ATOM 712 O O . ASN A 1 88 ? -8.638 -11.228 -2.497 1.00 95.81 88 ASN A O 1
ATOM 716 N N . MET A 1 89 ? -9.891 -9.446 -1.986 1.00 96.12 89 MET A N 1
ATOM 717 C CA . MET A 1 89 ? -9.636 -8.760 -3.263 1.00 96.12 89 MET A CA 1
ATOM 718 C C . MET A 1 89 ? -8.154 -8.395 -3.439 1.00 96.12 89 MET A C 1
ATOM 720 O O . MET A 1 89 ? -7.621 -8.461 -4.546 1.00 96.12 89 MET A O 1
ATOM 724 N N . LEU A 1 90 ? -7.484 -7.996 -2.356 1.00 96.12 90 LEU A N 1
ATOM 725 C CA . LEU A 1 90 ? -6.051 -7.708 -2.347 1.00 96.12 90 LEU A CA 1
ATOM 726 C C . LEU A 1 90 ? -5.231 -8.984 -2.571 1.00 96.12 90 LEU A C 1
ATOM 728 O O . LEU A 1 90 ? -4.275 -8.968 -3.348 1.00 96.12 90 LEU A O 1
ATOM 732 N N . ASP A 1 91 ? -5.607 -10.091 -1.943 1.00 96.12 91 ASP A N 1
ATOM 733 C CA . ASP A 1 91 ? -4.932 -11.377 -2.111 1.00 96.12 91 ASP A CA 1
ATOM 734 C C . ASP A 1 91 ? -5.127 -11.946 -3.525 1.00 96.12 91 ASP A C 1
ATOM 736 O O . ASP A 1 91 ? -4.166 -12.404 -4.146 1.00 96.12 91 ASP A O 1
ATOM 740 N N . GLU A 1 92 ? -6.332 -11.832 -4.089 1.00 96.88 92 GLU A N 1
ATOM 741 C CA . GLU A 1 92 ? -6.612 -12.159 -5.492 1.00 96.88 92 GLU A CA 1
ATOM 742 C C . GLU A 1 92 ? -5.784 -11.296 -6.448 1.00 96.88 92 GLU A C 1
ATOM 744 O O . GLU A 1 92 ? -5.198 -11.809 -7.407 1.00 96.88 92 GLU A O 1
ATOM 749 N N . TRP A 1 93 ? -5.679 -9.990 -6.174 1.00 96.75 93 TRP A N 1
ATOM 750 C CA . TRP A 1 93 ? -4.815 -9.100 -6.944 1.00 96.75 93 TRP A CA 1
ATOM 751 C C . TRP A 1 93 ? -3.359 -9.570 -6.899 1.00 96.75 93 TRP A C 1
ATOM 753 O O . TRP A 1 93 ? -2.740 -9.699 -7.955 1.00 96.75 93 TRP A O 1
ATOM 763 N N . ALA A 1 94 ? -2.834 -9.881 -5.708 1.00 95.81 94 ALA A N 1
ATOM 764 C CA . ALA A 1 94 ? -1.454 -10.323 -5.517 1.00 95.81 94 ALA A CA 1
ATOM 765 C C . ALA A 1 94 ? -1.170 -11.647 -6.246 1.00 95.81 94 ALA A C 1
ATOM 767 O O . ALA A 1 94 ? -0.134 -11.784 -6.901 1.00 95.81 94 ALA A O 1
ATOM 768 N N . ALA A 1 95 ? -2.111 -12.595 -6.203 1.00 95.25 95 ALA A N 1
ATOM 769 C CA . ALA A 1 95 ? -2.021 -13.861 -6.928 1.00 95.25 95 ALA A CA 1
ATOM 770 C C . ALA A 1 95 ? -2.004 -13.664 -8.455 1.00 95.25 95 ALA A C 1
ATOM 772 O O . ALA A 1 95 ? -1.311 -14.393 -9.169 1.00 95.25 95 ALA A O 1
ATOM 773 N N . ALA A 1 96 ? -2.723 -12.655 -8.954 1.00 92.62 96 ALA A N 1
ATOM 774 C CA . ALA A 1 96 ? -2.798 -12.322 -10.371 1.00 92.62 96 ALA A CA 1
ATOM 775 C C . ALA A 1 96 ? -1.601 -11.498 -10.889 1.00 92.62 96 ALA A C 1
ATOM 777 O O . ALA A 1 96 ? -1.500 -11.276 -12.100 1.00 92.62 96 ALA A O 1
ATOM 778 N N . VAL A 1 97 ? -0.691 -11.009 -10.036 1.00 92.62 97 VAL A N 1
ATOM 779 C CA . VAL A 1 97 ? 0.484 -10.242 -10.491 1.00 92.62 97 VAL A CA 1
ATOM 780 C C . VAL A 1 97 ? 1.412 -11.140 -11.331 1.00 92.62 97 VAL A C 1
ATOM 782 O O . VAL A 1 97 ? 1.885 -12.176 -10.836 1.00 92.62 97 VAL A O 1
ATOM 785 N N . PRO A 1 98 ? 1.699 -10.765 -12.596 1.00 90.44 98 PRO A N 1
ATOM 786 C CA . PRO A 1 98 ? 2.560 -11.553 -13.470 1.00 90.44 98 PRO A CA 1
ATOM 787 C C . PRO A 1 98 ? 4.008 -11.525 -12.975 1.00 90.44 98 PRO A C 1
ATOM 789 O O . PRO A 1 98 ? 4.427 -10.600 -12.280 1.00 90.44 98 PRO A O 1
ATOM 792 N N . ILE A 1 99 ? 4.792 -12.543 -13.334 1.00 88.38 99 ILE A N 1
ATOM 793 C CA . ILE A 1 99 ? 6.121 -12.766 -12.746 1.00 88.38 99 ILE A CA 1
ATOM 794 C C . ILE A 1 99 ? 7.069 -11.573 -12.912 1.00 88.38 99 ILE A C 1
ATOM 796 O O . ILE A 1 99 ? 7.823 -11.263 -11.991 1.00 88.38 99 ILE A O 1
ATOM 800 N N . HIS A 1 100 ? 6.988 -10.864 -14.040 1.00 85.19 100 HIS A N 1
ATOM 801 C CA . HIS A 1 100 ? 7.810 -9.691 -14.324 1.00 85.19 100 HIS A CA 1
ATOM 802 C C . HIS A 1 100 ? 7.422 -8.450 -13.511 1.00 85.19 100 HIS A C 1
ATOM 804 O O . HIS A 1 100 ? 8.206 -7.516 -13.474 1.00 85.19 100 HIS A O 1
ATOM 810 N N . LEU A 1 101 ? 6.267 -8.433 -12.838 1.00 90.19 101 LEU A N 1
ATOM 811 C CA . LEU A 1 101 ? 5.835 -7.346 -11.943 1.00 90.19 101 LEU A CA 1
ATOM 812 C C . LEU A 1 101 ? 5.836 -7.742 -10.462 1.00 90.19 101 LEU A C 1
ATOM 814 O O . LEU A 1 101 ? 5.540 -6.907 -9.608 1.00 90.19 101 LEU A O 1
ATOM 818 N N . ARG A 1 102 ? 6.160 -8.998 -10.133 1.00 92.94 102 ARG A N 1
ATOM 819 C CA . ARG A 1 102 ? 6.317 -9.422 -8.737 1.00 92.94 102 ARG A CA 1
ATOM 820 C C . ARG A 1 102 ? 7.498 -8.697 -8.110 1.00 92.94 102 ARG A C 1
ATOM 822 O O . ARG A 1 102 ? 8.538 -8.551 -8.753 1.00 92.94 102 ARG A O 1
ATOM 829 N N . TRP A 1 103 ? 7.312 -8.264 -6.867 1.00 94.81 103 TRP A N 1
ATOM 830 C CA . TRP A 1 103 ? 8.363 -7.603 -6.110 1.00 94.81 103 TRP A CA 1
ATOM 831 C C . TRP A 1 103 ? 9.564 -8.530 -5.946 1.00 94.81 103 TRP A C 1
ATOM 833 O O . TRP A 1 103 ? 9.440 -9.642 -5.434 1.00 94.81 103 TRP A O 1
ATOM 843 N N . ASP A 1 104 ? 10.709 -8.047 -6.413 1.00 92.69 104 ASP A N 1
ATOM 844 C CA . ASP A 1 104 ? 12.000 -8.705 -6.305 1.00 92.69 104 ASP A CA 1
ATOM 845 C C . ASP A 1 104 ? 13.038 -7.630 -5.955 1.00 92.69 104 ASP A C 1
ATOM 847 O O . ASP A 1 104 ? 13.377 -6.806 -6.817 1.00 92.69 104 ASP A O 1
ATOM 851 N N . PRO A 1 105 ? 13.526 -7.598 -4.701 1.00 90.25 105 PRO A N 1
ATOM 852 C CA . PRO A 1 105 ? 14.508 -6.612 -4.291 1.00 90.25 105 PRO A CA 1
ATOM 853 C C . PRO A 1 105 ? 15.814 -6.769 -5.066 1.00 90.25 105 PRO A C 1
ATOM 855 O O . PRO A 1 105 ? 16.533 -5.789 -5.181 1.00 90.25 105 PRO A O 1
ATOM 858 N N . ASP A 1 106 ? 16.115 -7.930 -5.651 1.00 91.38 106 ASP A N 1
ATOM 859 C CA . ASP A 1 106 ? 17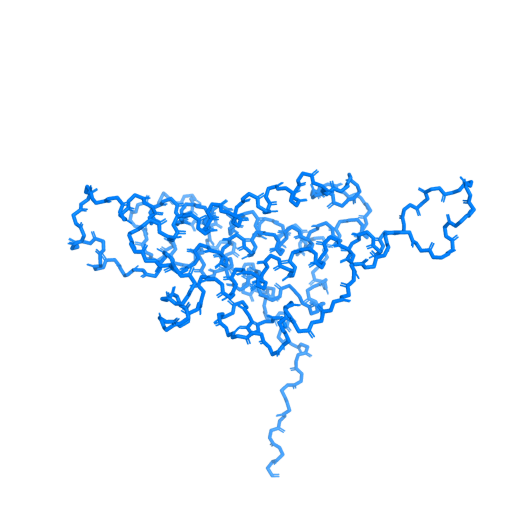.369 -8.215 -6.354 1.00 91.38 106 ASP A CA 1
ATOM 860 C C . ASP A 1 106 ? 17.259 -8.088 -7.879 1.00 91.38 106 ASP A C 1
ATOM 862 O O . ASP A 1 106 ? 18.218 -8.367 -8.602 1.00 91.38 106 ASP A O 1
ATOM 866 N N . SER A 1 107 ? 16.128 -7.578 -8.382 1.00 87.69 107 SER A N 1
ATOM 867 C CA . SER A 1 107 ? 15.942 -7.329 -9.812 1.00 87.69 107 SER A CA 1
ATOM 868 C C . SER A 1 107 ? 17.024 -6.396 -10.365 1.00 87.69 107 SER A C 1
ATOM 870 O O . SER A 1 107 ? 17.181 -5.258 -9.917 1.00 87.69 107 SER A O 1
ATOM 872 N N . VAL A 1 108 ? 17.737 -6.879 -11.386 1.00 87.62 108 VAL A N 1
ATOM 873 C CA . VAL A 1 108 ? 18.783 -6.132 -12.111 1.00 87.62 108 VAL A CA 1
ATOM 874 C C . VAL A 1 108 ? 18.178 -5.174 -13.143 1.00 87.62 108 VAL A C 1
ATOM 876 O O . VAL A 1 108 ? 18.768 -4.145 -13.467 1.00 87.62 108 VAL A O 1
ATOM 879 N N . ASP A 1 109 ? 16.989 -5.496 -13.655 1.00 88.31 109 ASP A N 1
ATOM 880 C CA . ASP A 1 109 ? 16.250 -4.623 -14.563 1.00 88.31 109 ASP A CA 1
ATOM 881 C C . ASP A 1 109 ? 15.616 -3.469 -13.772 1.00 88.31 109 ASP A C 1
ATOM 883 O O . ASP A 1 109 ? 14.732 -3.679 -12.934 1.00 88.31 109 ASP A O 1
ATOM 887 N N . LEU A 1 110 ? 16.083 -2.249 -14.061 1.00 87.25 110 LEU A N 1
ATOM 888 C CA . LEU A 1 110 ? 15.621 -1.000 -13.457 1.00 87.25 110 LEU A CA 1
ATOM 889 C C . LEU A 1 110 ? 14.116 -0.787 -13.635 1.00 87.25 110 LEU A C 1
ATOM 891 O O . LEU A 1 110 ? 13.434 -0.384 -12.692 1.00 87.25 110 LEU A O 1
ATOM 895 N N . THR A 1 111 ? 13.596 -1.031 -14.836 1.00 85.56 111 THR A N 1
ATOM 896 C CA . THR A 1 111 ? 12.186 -0.798 -15.154 1.00 85.56 111 THR A CA 1
ATOM 897 C C . THR A 1 111 ? 11.329 -1.729 -14.318 1.00 85.56 111 THR A C 1
ATOM 899 O O . THR A 1 111 ? 10.452 -1.272 -13.588 1.00 85.56 111 THR A O 1
ATOM 902 N N . ARG A 1 112 ? 11.652 -3.024 -14.328 1.00 87.62 112 ARG A N 1
ATOM 903 C CA . ARG A 1 112 ? 10.971 -4.032 -13.511 1.00 87.62 112 ARG A CA 1
ATOM 904 C C . ARG A 1 112 ? 11.049 -3.720 -12.019 1.00 87.62 112 ARG A C 1
ATOM 906 O O . ARG A 1 112 ? 10.044 -3.827 -11.313 1.00 87.62 112 ARG A O 1
ATOM 913 N N . PHE A 1 113 ? 12.219 -3.316 -11.535 1.00 90.56 113 PHE A N 1
ATOM 914 C CA . PHE A 1 113 ? 12.425 -2.960 -10.135 1.00 90.56 113 PHE A CA 1
ATOM 915 C C . PHE A 1 113 ? 11.535 -1.778 -9.715 1.00 90.56 113 PHE A C 1
ATOM 917 O O . PHE A 1 113 ? 10.824 -1.854 -8.712 1.00 90.56 113 PHE A O 1
ATOM 924 N N . LEU A 1 114 ? 11.509 -0.698 -10.501 1.00 89.50 114 LEU A N 1
ATOM 925 C CA . LEU A 1 114 ? 10.695 0.484 -10.197 1.00 89.50 114 LEU A CA 1
ATOM 926 C C . LEU A 1 114 ? 9.190 0.222 -10.344 1.00 89.50 114 LEU A C 1
ATOM 928 O O . LEU A 1 114 ? 8.402 0.691 -9.527 1.00 89.50 114 LEU A O 1
ATOM 932 N N . GLN A 1 115 ? 8.780 -0.549 -11.350 1.00 90.00 115 GLN A N 1
ATOM 933 C CA . GLN A 1 115 ? 7.378 -0.906 -11.568 1.00 90.00 115 GLN A CA 1
ATOM 934 C C . GLN A 1 115 ? 6.825 -1.797 -10.449 1.00 90.00 115 GLN A C 1
ATOM 936 O O . GLN A 1 115 ? 5.754 -1.525 -9.904 1.00 90.00 115 GLN A O 1
ATOM 941 N N . SER A 1 116 ? 7.565 -2.845 -10.079 1.00 93.06 116 SER A N 1
ATOM 942 C CA . SER A 1 116 ? 7.158 -3.765 -9.013 1.00 93.06 116 SER A CA 1
ATOM 943 C C . SER A 1 116 ? 7.167 -3.090 -7.639 1.00 93.06 116 SER A C 1
ATOM 945 O O . SER A 1 116 ? 6.181 -3.199 -6.910 1.00 93.06 116 SER A O 1
ATOM 947 N N . SER A 1 117 ? 8.209 -2.317 -7.305 1.00 93.44 117 SER A N 1
ATOM 948 C CA . SER A 1 117 ? 8.259 -1.553 -6.046 1.00 93.44 117 SER A CA 1
ATOM 949 C C . SER A 1 117 ? 7.081 -0.590 -5.914 1.00 93.44 117 SER A C 1
ATOM 951 O O . SER A 1 117 ? 6.454 -0.526 -4.858 1.00 93.44 117 SER A O 1
ATOM 953 N N . PHE A 1 118 ? 6.726 0.117 -6.988 1.00 91.75 118 PHE A N 1
ATOM 954 C CA . PHE A 1 118 ? 5.590 1.033 -6.997 1.00 91.75 118 PHE A CA 1
ATOM 955 C C . PHE A 1 118 ? 4.254 0.323 -6.745 1.00 91.75 118 PHE A C 1
ATOM 957 O O . PHE A 1 118 ? 3.470 0.758 -5.895 1.00 91.75 118 PHE A O 1
ATOM 964 N N . LEU A 1 119 ? 3.994 -0.786 -7.449 1.00 93.62 119 LEU A N 1
ATOM 965 C CA . LEU A 1 119 ? 2.768 -1.567 -7.269 1.00 93.62 119 LEU A CA 1
ATOM 966 C C . LEU A 1 119 ? 2.649 -2.112 -5.846 1.00 93.62 119 LEU A C 1
ATOM 968 O O . LEU A 1 119 ? 1.594 -1.978 -5.226 1.00 93.62 119 LEU A O 1
ATOM 972 N N . TYR A 1 120 ? 3.725 -2.694 -5.316 1.00 95.69 120 TYR A N 1
ATOM 973 C CA . TYR A 1 120 ? 3.700 -3.288 -3.984 1.00 95.69 120 TYR A CA 1
ATOM 974 C C . TYR A 1 120 ? 3.627 -2.228 -2.883 1.00 95.69 120 TYR A C 1
ATOM 976 O O . TYR A 1 120 ? 2.854 -2.395 -1.942 1.00 95.69 120 TYR A O 1
ATOM 984 N N . ALA A 1 121 ? 4.303 -1.083 -3.025 1.00 94.31 121 ALA A N 1
ATOM 985 C CA . ALA A 1 121 ? 4.134 0.039 -2.100 1.00 94.31 121 ALA A CA 1
ATOM 986 C C . ALA A 1 121 ? 2.662 0.477 -2.016 1.00 94.31 121 ALA A C 1
ATOM 988 O O . ALA A 1 121 ? 2.126 0.673 -0.924 1.00 94.31 121 ALA A O 1
ATOM 989 N N . ARG A 1 122 ? 1.961 0.557 -3.155 1.00 92.69 122 ARG A N 1
ATOM 990 C CA . ARG A 1 122 ? 0.522 0.856 -3.168 1.00 92.69 122 ARG A CA 1
ATOM 991 C C . ARG A 1 122 ? -0.338 -0.249 -2.581 1.00 92.69 122 ARG A C 1
ATOM 993 O O . ARG A 1 122 ? -1.277 0.060 -1.855 1.00 92.69 122 ARG A O 1
ATOM 1000 N N . TYR A 1 123 ? -0.024 -1.505 -2.869 1.00 95.62 123 TYR A N 1
ATOM 1001 C CA . TYR A 1 123 ? -0.702 -2.659 -2.290 1.00 95.62 123 TYR A CA 1
ATOM 1002 C C . TYR A 1 123 ? -0.637 -2.642 -0.754 1.00 95.62 123 TYR A C 1
ATOM 1004 O O . TYR A 1 123 ? -1.676 -2.708 -0.093 1.00 95.62 123 TYR A O 1
ATOM 1012 N N . HIS A 1 124 ? 0.552 -2.456 -0.172 1.00 95.88 124 HIS A N 1
ATOM 1013 C CA . HIS A 1 124 ? 0.712 -2.358 1.283 1.00 95.88 124 HIS A CA 1
ATOM 1014 C C . HIS A 1 124 ? 0.058 -1.091 1.847 1.00 95.88 124 HIS A C 1
ATOM 1016 O O . HIS A 1 124 ? -0.609 -1.146 2.880 1.00 95.88 124 HIS A O 1
ATOM 1022 N N . GLY A 1 125 ? 0.160 0.038 1.140 1.00 93.62 125 GLY A N 1
ATOM 1023 C CA . GLY A 1 125 ? -0.568 1.253 1.495 1.00 93.62 125 GLY A CA 1
ATOM 1024 C C . GLY A 1 125 ? -2.084 1.030 1.555 1.00 93.62 125 GLY A C 1
ATOM 1025 O O . GLY A 1 125 ? -2.742 1.518 2.472 1.00 93.62 125 GLY A O 1
ATOM 1026 N N . LEU A 1 126 ? -2.645 0.263 0.620 1.00 93.38 126 LEU A N 1
ATOM 1027 C CA . LEU A 1 126 ? -4.073 -0.038 0.573 1.00 93.38 126 LEU A CA 1
ATOM 1028 C C . LEU A 1 126 ? -4.507 -1.001 1.689 1.00 93.38 126 LEU A C 1
ATOM 1030 O O . LEU A 1 126 ? -5.572 -0.790 2.268 1.00 93.38 126 LEU A O 1
ATOM 1034 N N . LYS A 1 127 ? -3.665 -1.973 2.074 1.00 93.50 127 LYS A N 1
ATOM 1035 C CA . LYS A 1 127 ? -3.870 -2.762 3.306 1.00 93.50 127 LYS A CA 1
ATOM 1036 C C . LYS A 1 127 ? -3.984 -1.854 4.528 1.00 93.50 127 LYS A C 1
ATOM 1038 O O . LYS A 1 127 ? -4.936 -1.961 5.299 1.00 93.50 127 LYS A O 1
ATOM 1043 N N . ILE A 1 128 ? -3.054 -0.908 4.675 1.00 93.00 128 ILE A N 1
ATOM 1044 C CA . ILE A 1 128 ? -3.102 0.069 5.769 1.00 93.00 128 ILE A CA 1
ATOM 1045 C C . ILE A 1 128 ? -4.391 0.888 5.688 1.00 93.00 128 ILE A C 1
ATOM 1047 O O . ILE A 1 128 ? -5.086 1.036 6.688 1.00 93.00 128 ILE A O 1
ATOM 1051 N N . HIS A 1 129 ? -4.746 1.394 4.506 1.00 89.50 129 HIS A N 1
ATOM 1052 C CA . HIS A 1 129 ? -5.954 2.195 4.294 1.00 89.50 129 HIS A CA 1
ATOM 1053 C C . HIS A 1 129 ? -7.239 1.458 4.688 1.00 89.50 129 HIS A C 1
ATOM 1055 O O . HIS A 1 129 ? -8.100 2.056 5.340 1.00 89.50 129 HIS A O 1
ATOM 1061 N N . ALA A 1 130 ? -7.354 0.174 4.341 1.00 90.19 130 ALA A N 1
ATOM 1062 C CA . ALA A 1 130 ? -8.512 -0.655 4.665 1.00 90.19 130 ALA A CA 1
ATOM 1063 C C . ALA A 1 130 ? -8.665 -0.869 6.180 1.00 90.19 130 ALA A C 1
ATOM 1065 O O . ALA A 1 130 ? -9.772 -0.826 6.711 1.00 90.19 130 ALA A O 1
ATOM 1066 N N . HIS A 1 131 ? -7.555 -1.021 6.903 1.00 88.25 131 HIS A N 1
ATOM 1067 C CA . HIS A 1 131 ? -7.572 -1.305 8.339 1.00 88.25 131 HIS A CA 1
ATOM 1068 C C . HIS A 1 131 ? -7.455 -0.063 9.247 1.00 88.25 131 HIS A C 1
ATOM 1070 O O . HIS A 1 131 ? -7.750 -0.139 10.443 1.00 88.25 131 HIS A O 1
ATOM 1076 N N . ASN A 1 132 ? -7.059 1.097 8.712 1.00 82.31 132 ASN A N 1
ATOM 1077 C CA . ASN A 1 132 ? -6.798 2.328 9.475 1.00 82.31 132 ASN A CA 1
ATOM 1078 C C . ASN A 1 132 ? -7.975 2.795 10.364 1.00 82.31 132 ASN A C 1
ATOM 1080 O O . ASN A 1 132 ? -7.735 3.170 11.515 1.00 82.31 132 ASN A O 1
ATOM 1084 N N . PRO A 1 133 ? -9.255 2.741 9.942 1.00 76.31 133 PRO A N 1
ATOM 1085 C CA . PRO A 1 133 ? -10.367 3.191 10.786 1.00 76.31 133 PRO A CA 1
ATOM 1086 C C . PRO A 1 133 ? -10.483 2.407 12.094 1.00 76.31 133 PRO A C 1
ATOM 1088 O O . PRO A 1 133 ? -10.899 2.967 13.106 1.00 76.31 133 PRO A O 1
ATOM 1091 N N . PHE A 1 134 ? -10.024 1.155 12.095 1.00 69.88 134 PHE A N 1
ATOM 1092 C CA . PHE A 1 134 ? -10.020 0.272 13.259 1.00 69.88 134 PHE A CA 1
ATOM 1093 C C . PHE A 1 134 ? -8.789 0.472 14.154 1.00 69.88 134 PHE A C 1
ATOM 1095 O O . PHE A 1 134 ? -8.775 0.013 15.294 1.00 69.88 134 PHE A O 1
ATOM 1102 N N . MET A 1 135 ? -7.771 1.203 13.685 1.00 68.62 135 MET A N 1
ATOM 1103 C CA . MET A 1 135 ? -6.608 1.584 14.492 1.00 68.62 135 MET A CA 1
ATOM 1104 C C . MET A 1 135 ? -6.856 2.801 15.390 1.00 68.62 135 MET A C 1
ATOM 1106 O O . MET A 1 135 ? -6.108 3.001 16.348 1.00 68.62 135 MET A O 1
ATOM 1110 N N . ARG A 1 136 ? -7.860 3.643 15.086 1.00 58.62 136 ARG A N 1
ATOM 1111 C CA . ARG A 1 136 ? -8.149 4.897 15.807 1.00 58.62 136 ARG A CA 1
ATOM 1112 C C . ARG A 1 136 ? -8.685 4.625 17.217 1.00 58.62 136 ARG A C 1
ATOM 1114 O O . ARG A 1 136 ? -9.868 4.788 17.490 1.00 58.62 136 ARG A O 1
ATOM 1121 N N . THR A 1 137 ? -7.794 4.263 18.128 1.00 50.81 137 THR A N 1
ATOM 1122 C CA . THR A 1 137 ? -8.045 4.285 19.569 1.00 50.81 137 THR A CA 1
ATOM 1123 C C . THR A 1 137 ? -6.809 4.773 20.299 1.00 50.81 137 THR A C 1
ATOM 1125 O O . THR A 1 137 ? -5.684 4.367 20.014 1.00 50.81 137 THR A O 1
ATOM 1128 N N . THR A 1 138 ? -7.031 5.677 21.245 1.00 48.81 138 THR A N 1
ATOM 1129 C CA . THR A 1 138 ? -5.986 6.175 22.137 1.00 48.81 138 THR A CA 1
ATOM 1130 C C . THR A 1 138 ? -5.641 5.089 23.160 1.00 48.81 138 THR A C 1
ATOM 1132 O O . THR A 1 138 ? -6.480 4.246 23.476 1.00 48.81 138 THR A O 1
ATOM 1135 N N . ALA A 1 139 ? -4.440 5.119 23.749 1.00 48.00 139 ALA A N 1
ATOM 1136 C CA . ALA A 1 139 ? -4.067 4.214 24.850 1.00 48.00 139 ALA A CA 1
ATOM 1137 C C . ALA A 1 139 ? -5.095 4.207 26.012 1.00 48.00 139 ALA A C 1
ATOM 1139 O O . ALA A 1 139 ? -5.199 3.233 26.752 1.00 48.00 139 ALA A O 1
ATOM 1140 N N . ARG A 1 140 ? -5.899 5.275 26.125 1.00 43.44 140 ARG A N 1
ATOM 1141 C CA . ARG A 1 140 ? -6.991 5.448 27.092 1.00 43.44 140 ARG A CA 1
ATOM 1142 C C . ARG A 1 140 ? -8.239 4.605 26.777 1.00 43.44 140 ARG A C 1
ATOM 1144 O O . ARG A 1 140 ? -8.942 4.193 27.695 1.00 43.44 140 ARG A O 1
ATOM 1151 N N . ASP A 1 141 ? -8.503 4.305 25.507 1.00 50.19 141 ASP A N 1
ATOM 1152 C CA . ASP A 1 141 ? -9.634 3.460 25.096 1.00 50.19 141 ASP A CA 1
ATOM 1153 C C . ASP A 1 141 ? -9.333 1.969 25.314 1.00 50.19 141 ASP A C 1
ATOM 1155 O O . ASP A 1 141 ? -10.230 1.188 25.627 1.00 50.19 141 ASP A O 1
ATOM 1159 N N . LEU A 1 142 ? -8.056 1.578 25.218 1.00 50.78 142 LEU A N 1
ATOM 1160 C CA . LEU A 1 142 ? -7.581 0.222 25.518 1.00 50.78 142 LEU A CA 1
ATOM 1161 C C . LEU A 1 142 ? -7.598 -0.091 27.023 1.00 50.78 142 LEU A C 1
ATOM 1163 O O . LEU A 1 142 ? -7.811 -1.240 27.392 1.00 50.78 142 LEU A O 1
ATOM 1167 N N . SER A 1 143 ? -7.431 0.912 27.894 1.00 48.84 143 SER A N 1
ATOM 1168 C CA . SER A 1 143 ? -7.527 0.729 29.352 1.00 48.84 143 SER A CA 1
ATOM 1169 C C . SER A 1 143 ? -8.965 0.618 29.875 1.00 48.84 143 SER A C 1
ATOM 1171 O O . SER A 1 143 ? -9.170 0.108 30.973 1.00 48.84 143 SER A O 1
ATOM 1173 N N . HIS A 1 144 ? -9.957 1.099 29.115 1.00 46.56 144 HIS A N 1
ATOM 1174 C CA . HIS A 1 144 ? -11.378 1.047 29.489 1.00 46.56 144 HIS A CA 1
ATOM 1175 C C . HIS A 1 144 ? -12.183 -0.019 28.733 1.00 46.56 144 HIS A C 1
ATOM 1177 O O . HIS A 1 144 ? -13.271 -0.386 29.177 1.00 46.56 144 HIS A O 1
ATOM 1183 N N . ALA A 1 145 ? -11.672 -0.540 27.616 1.00 48.59 145 ALA A N 1
ATOM 1184 C CA . ALA A 1 145 ? -12.261 -1.694 26.955 1.00 48.59 145 ALA A CA 1
ATOM 1185 C C . ALA A 1 145 ? -11.950 -2.964 27.759 1.00 48.59 145 ALA A C 1
ATOM 1187 O O . ALA A 1 145 ? -10.791 -3.263 28.038 1.00 48.59 145 ALA A O 1
ATOM 1188 N N . ALA A 1 146 ? -12.981 -3.735 28.113 1.00 47.06 146 ALA A N 1
ATOM 1189 C CA . ALA A 1 146 ? -12.774 -5.047 28.709 1.00 47.06 146 ALA A CA 1
ATOM 1190 C C . ALA A 1 146 ? -11.889 -5.901 27.767 1.00 47.06 146 ALA A C 1
ATOM 1192 O O . ALA A 1 146 ? -12.230 -6.036 26.586 1.00 47.06 146 ALA A O 1
ATOM 1193 N N . PRO A 1 147 ? -10.783 -6.494 28.258 1.00 49.16 147 PRO A N 1
ATOM 1194 C CA . PRO A 1 147 ? -9.809 -7.226 27.437 1.00 49.16 147 PRO A CA 1
ATOM 1195 C C . PRO A 1 147 ? -10.376 -8.484 26.748 1.00 49.16 147 PRO A C 1
ATOM 1197 O O . PRO A 1 147 ? -9.699 -9.094 25.929 1.00 49.16 147 PRO A O 1
ATOM 1200 N N . SER A 1 148 ? -11.620 -8.861 27.051 1.00 49.72 148 SER A N 1
ATOM 1201 C CA . SER A 1 148 ? -12.352 -10.009 26.503 1.00 49.72 148 SER A CA 1
ATOM 1202 C C . SER A 1 148 ? -13.416 -9.648 25.454 1.00 49.72 148 SER A C 1
ATOM 1204 O O . SER A 1 148 ? -14.164 -10.519 25.015 1.00 49.72 148 SER A O 1
ATOM 1206 N N . SER A 1 149 ? -13.523 -8.382 25.040 1.00 56.81 149 SER A N 1
ATOM 1207 C CA . SER A 1 149 ? -14.457 -7.993 23.978 1.00 56.81 149 SER A CA 1
ATOM 1208 C C . SER A 1 149 ? -13.908 -8.363 22.597 1.00 56.81 149 SER A C 1
ATOM 1210 O O . SER A 1 149 ? -12.774 -8.012 22.278 1.00 56.81 149 SER A O 1
ATOM 1212 N N . ARG A 1 150 ? -14.736 -8.976 21.738 1.00 61.12 150 ARG A N 1
ATOM 1213 C CA . ARG A 1 150 ? -14.434 -9.295 20.322 1.00 61.12 150 ARG A CA 1
ATOM 1214 C C . ARG A 1 150 ? -13.821 -8.106 19.570 1.00 61.12 150 ARG A C 1
ATOM 1216 O O . ARG A 1 150 ? -12.827 -8.243 18.868 1.00 61.12 150 ARG A O 1
ATOM 1223 N N . THR A 1 151 ? -14.326 -6.906 19.857 1.00 63.94 151 THR A N 1
ATOM 1224 C CA . THR A 1 151 ? -13.825 -5.647 19.294 1.00 63.94 151 THR A CA 1
ATOM 1225 C C . THR A 1 151 ? -12.376 -5.330 19.671 1.00 63.94 151 THR A C 1
ATOM 1227 O O . THR A 1 151 ? -11.696 -4.638 18.927 1.00 63.94 151 THR A O 1
ATOM 1230 N N . ALA A 1 152 ? -11.866 -5.769 20.825 1.00 62.84 152 ALA A N 1
ATOM 1231 C CA . ALA A 1 152 ? -10.457 -5.591 21.186 1.00 62.84 152 ALA A CA 1
ATOM 1232 C C . ALA A 1 152 ? -9.547 -6.526 20.369 1.00 62.84 152 ALA A C 1
ATOM 1234 O O . ALA A 1 152 ? 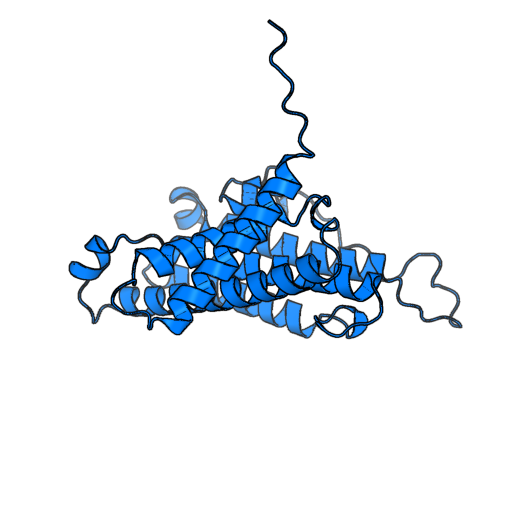-8.507 -6.089 19.883 1.00 62.84 152 ALA A O 1
ATOM 1235 N N . THR A 1 153 ? -9.967 -7.776 20.157 1.00 68.19 153 THR A N 1
ATOM 1236 C CA . THR A 1 153 ? -9.237 -8.763 19.346 1.00 68.19 153 THR A CA 1
ATOM 1237 C C . THR A 1 153 ? -9.132 -8.332 17.882 1.00 68.19 153 THR A C 1
ATOM 1239 O O . THR A 1 153 ? -8.035 -8.334 17.324 1.00 68.19 153 THR A O 1
ATOM 1242 N N . ASP A 1 154 ? -10.234 -7.873 17.286 1.00 69.62 154 ASP A N 1
ATOM 1243 C CA . ASP A 1 154 ? -10.259 -7.417 15.888 1.00 69.62 154 ASP A CA 1
ATOM 1244 C C . ASP A 1 154 ? -9.373 -6.174 15.669 1.00 69.62 154 ASP A C 1
ATOM 1246 O O . ASP A 1 154 ? -8.697 -6.035 14.645 1.00 69.62 154 ASP A O 1
ATOM 1250 N N . ARG A 1 155 ? -9.305 -5.288 16.672 1.00 73.38 155 ARG A N 1
ATOM 1251 C CA . ARG A 1 155 ? -8.430 -4.105 16.655 1.00 73.38 155 ARG A CA 1
ATOM 1252 C C . ARG A 1 155 ? -6.951 -4.466 16.748 1.00 73.38 155 ARG A C 1
ATOM 1254 O O . ARG A 1 155 ? -6.146 -3.911 16.004 1.00 73.38 155 ARG A O 1
ATOM 1261 N N . LEU A 1 156 ? -6.589 -5.408 17.622 1.00 74.50 156 LEU A N 1
ATOM 1262 C CA . LEU A 1 156 ? -5.214 -5.910 17.717 1.00 74.50 156 LEU A CA 1
ATOM 1263 C C . LEU A 1 156 ? -4.778 -6.592 16.413 1.00 74.50 156 LEU A C 1
ATOM 1265 O O . LEU A 1 156 ? -3.651 -6.386 15.967 1.00 74.50 156 LEU A O 1
ATOM 1269 N N . SER A 1 157 ? -5.682 -7.339 15.774 1.00 84.00 157 SER A N 1
ATOM 1270 C CA . SER A 1 157 ? -5.439 -7.939 14.460 1.00 84.00 157 SER A CA 1
ATOM 1271 C C . SER A 1 157 ? -5.217 -6.874 13.380 1.00 84.00 157 SER A C 1
ATOM 1273 O O . SER A 1 157 ? -4.212 -6.931 12.674 1.00 84.00 157 SER A O 1
ATOM 1275 N N . SER A 1 158 ? -6.070 -5.846 13.313 1.00 85.81 158 SER A N 1
ATOM 1276 C CA . SER A 1 158 ? -5.923 -4.747 12.345 1.00 85.81 158 SER A CA 1
ATOM 1277 C C . SER A 1 158 ? -4.626 -3.957 12.543 1.00 85.81 158 SER A C 1
ATOM 1279 O O . SER A 1 158 ? -3.941 -3.638 11.574 1.00 85.81 158 SER A O 1
ATOM 1281 N N . LEU A 1 159 ? -4.238 -3.685 13.794 1.00 86.38 159 LEU A N 1
ATOM 1282 C CA . LEU A 1 159 ? -2.959 -3.041 14.097 1.00 86.38 159 LEU A CA 1
ATOM 1283 C C . LEU A 1 159 ? -1.771 -3.901 13.646 1.00 86.38 159 LEU A C 1
ATOM 1285 O O . LEU A 1 159 ? -0.823 -3.367 13.069 1.00 86.38 159 LEU A O 1
ATOM 1289 N N . ALA A 1 160 ? -1.810 -5.213 13.886 1.00 88.38 160 ALA A N 1
ATOM 1290 C CA . ALA A 1 160 ? -0.754 -6.126 13.456 1.00 88.38 160 ALA A CA 1
ATOM 1291 C C . ALA A 1 160 ? -0.620 -6.159 11.924 1.00 88.38 160 ALA A C 1
ATOM 1293 O O . ALA A 1 160 ? 0.498 -6.054 11.418 1.00 88.38 160 ALA A O 1
ATOM 1294 N N . ILE A 1 161 ? -1.743 -6.214 11.198 1.00 91.50 161 ILE A N 1
ATOM 1295 C CA . ILE A 1 161 ? -1.777 -6.184 9.727 1.00 91.50 161 ILE A CA 1
ATOM 1296 C C . ILE A 1 161 ? -1.189 -4.874 9.197 1.00 91.50 161 ILE A C 1
ATOM 1298 O O . ILE A 1 161 ? -0.277 -4.902 8.371 1.00 91.50 161 ILE A O 1
ATOM 1302 N N . CYS A 1 162 ? -1.640 -3.726 9.711 1.00 92.94 162 CYS A N 1
ATOM 1303 C CA . CYS A 1 162 ? -1.099 -2.425 9.316 1.00 92.94 162 CYS A CA 1
ATOM 1304 C C . CYS A 1 162 ? 0.393 -2.304 9.613 1.00 92.94 162 CYS A C 1
ATOM 1306 O O . CYS A 1 162 ? 1.128 -1.727 8.820 1.00 92.94 162 CYS A O 1
ATOM 1308 N N . THR A 1 163 ? 0.848 -2.833 10.749 1.00 92.25 163 THR A N 1
ATOM 1309 C CA . THR A 1 163 ? 2.263 -2.774 11.134 1.00 92.25 163 THR A CA 1
ATOM 1310 C C . THR A 1 163 ? 3.119 -3.619 10.199 1.00 92.25 163 THR A C 1
ATOM 1312 O O . THR A 1 163 ? 4.153 -3.141 9.745 1.00 92.25 163 THR A O 1
ATOM 1315 N N . ALA A 1 164 ? 2.679 -4.836 9.864 1.00 94.81 164 ALA A N 1
ATOM 1316 C CA . ALA A 1 164 ? 3.365 -5.685 8.893 1.00 94.81 164 ALA A CA 1
ATOM 1317 C C . ALA A 1 164 ? 3.428 -5.016 7.511 1.00 94.81 164 ALA A C 1
ATOM 1319 O O . ALA A 1 164 ? 4.510 -4.870 6.952 1.00 94.81 164 ALA A O 1
ATOM 1320 N N . ALA A 1 165 ? 2.295 -4.506 7.018 1.00 95.56 165 ALA A N 1
ATOM 1321 C CA . ALA A 1 165 ? 2.236 -3.799 5.742 1.00 95.56 165 ALA A CA 1
ATOM 1322 C C . ALA A 1 165 ? 3.116 -2.534 5.729 1.00 95.56 165 ALA A C 1
ATOM 1324 O O . ALA A 1 165 ? 3.774 -2.251 4.732 1.00 95.56 165 ALA A O 1
ATOM 1325 N N . ALA A 1 166 ? 3.168 -1.787 6.836 1.00 95.44 166 ALA A N 1
ATOM 1326 C CA . ALA A 1 166 ? 4.021 -0.608 6.952 1.00 95.44 166 ALA A CA 1
ATOM 1327 C C . ALA A 1 166 ? 5.510 -0.974 6.914 1.00 95.44 166 ALA A C 1
ATOM 1329 O O . ALA A 1 166 ? 6.277 -0.288 6.246 1.00 95.44 166 ALA A O 1
ATOM 1330 N N . VAL A 1 167 ? 5.912 -2.063 7.578 1.00 95.31 167 VAL A N 1
ATOM 1331 C CA . VAL A 1 167 ? 7.290 -2.575 7.516 1.00 95.31 167 VAL A CA 1
ATOM 1332 C C . VAL A 1 167 ? 7.647 -2.991 6.090 1.00 95.31 167 VAL A C 1
ATOM 1334 O O . VAL A 1 167 ? 8.649 -2.508 5.572 1.00 95.31 167 VAL A O 1
ATOM 1337 N N . GLU A 1 168 ? 6.813 -3.795 5.426 1.00 96.31 168 GLU A N 1
ATOM 1338 C CA . GLU A 1 168 ? 7.049 -4.234 4.040 1.00 96.31 168 GLU A CA 1
ATOM 1339 C C . GLU A 1 168 ? 7.145 -3.036 3.078 1.00 96.31 168 GLU A C 1
ATOM 1341 O O . GLU A 1 168 ? 8.065 -2.947 2.264 1.00 96.31 168 GLU A O 1
ATOM 1346 N N . CYS A 1 169 ? 6.255 -2.047 3.217 1.00 95.75 169 CYS A N 1
ATOM 1347 C CA . CYS A 1 169 ? 6.318 -0.817 2.430 1.00 95.75 169 CYS A CA 1
ATOM 1348 C C . CYS A 1 169 ? 7.599 -0.010 2.702 1.00 95.75 169 CYS A C 1
ATOM 1350 O O . CYS A 1 169 ? 8.177 0.561 1.774 1.00 95.75 169 CYS A O 1
ATOM 1352 N N . SER A 1 170 ? 8.052 0.059 3.955 1.00 95.06 170 SER A N 1
ATOM 1353 C CA . SER A 1 170 ? 9.289 0.751 4.324 1.00 95.06 170 SER A CA 1
ATOM 1354 C C . SER A 1 170 ? 10.547 0.013 3.856 1.00 95.06 170 SER A C 1
ATOM 1356 O O . SER A 1 170 ? 11.538 0.661 3.529 1.00 95.06 170 SER A O 1
ATOM 1358 N N . GLU A 1 171 ? 10.526 -1.316 3.771 1.00 95.06 171 GLU A N 1
ATOM 1359 C CA . GLU A 1 171 ? 11.616 -2.105 3.184 1.00 95.06 171 GLU A CA 1
ATOM 1360 C C . GLU A 1 171 ? 11.734 -1.871 1.679 1.00 95.06 171 GLU A C 1
ATOM 1362 O O . GLU A 1 171 ? 12.833 -1.609 1.185 1.00 95.06 171 GLU A O 1
ATOM 1367 N N . ILE A 1 172 ? 10.603 -1.862 0.967 1.00 94.81 172 ILE A N 1
ATOM 1368 C CA . ILE A 1 172 ? 10.550 -1.466 -0.446 1.00 94.81 172 ILE A CA 1
ATOM 1369 C C . ILE A 1 172 ? 11.111 -0.051 -0.608 1.00 94.81 172 ILE A C 1
ATOM 1371 O O . ILE A 1 172 ? 11.954 0.193 -1.472 1.00 94.81 172 ILE A O 1
ATOM 1375 N N . LEU A 1 173 ? 10.682 0.881 0.248 1.00 92.12 173 LEU A N 1
ATOM 1376 C CA . LEU A 1 173 ? 11.153 2.260 0.221 1.00 92.12 173 LEU A CA 1
ATOM 1377 C C . LEU A 1 173 ? 12.674 2.347 0.393 1.00 92.12 173 LEU A C 1
ATOM 1379 O O . LEU A 1 173 ? 13.330 3.025 -0.394 1.00 92.12 173 LEU A O 1
ATOM 1383 N N . LEU A 1 174 ? 13.239 1.657 1.385 1.00 92.19 174 LEU A N 1
ATOM 1384 C CA . LEU A 1 174 ? 14.685 1.636 1.605 1.00 92.19 174 LEU A CA 1
ATOM 1385 C C . LEU A 1 174 ? 15.439 1.080 0.396 1.00 92.19 174 LEU A C 1
ATOM 1387 O O . LEU A 1 174 ? 16.420 1.691 -0.022 1.00 92.19 174 LEU A O 1
ATOM 1391 N N . ALA A 1 175 ? 14.961 -0.018 -0.196 1.00 92.38 175 ALA A N 1
ATOM 1392 C CA . ALA A 1 175 ? 15.577 -0.598 -1.388 1.00 92.38 175 ALA A CA 1
ATOM 1393 C C . ALA A 1 175 ? 15.589 0.396 -2.564 1.00 92.38 175 ALA A C 1
ATOM 1395 O O . ALA A 1 175 ? 16.582 0.504 -3.288 1.00 92.38 175 ALA A O 1
ATOM 1396 N N . VAL A 1 176 ? 14.507 1.162 -2.743 1.00 91.00 176 VAL A N 1
ATOM 1397 C CA . VAL A 1 176 ? 14.426 2.196 -3.785 1.00 91.00 176 VAL A CA 1
ATOM 1398 C C . VAL A 1 176 ? 15.314 3.400 -3.453 1.00 91.00 176 VAL A C 1
ATOM 1400 O O . VAL A 1 176 ? 15.984 3.896 -4.354 1.00 91.00 176 VAL A O 1
ATOM 1403 N N . ILE A 1 177 ? 15.379 3.856 -2.194 1.00 88.38 177 ILE A N 1
ATOM 1404 C CA . ILE A 1 177 ? 16.267 4.959 -1.771 1.00 88.38 177 ILE A CA 1
ATOM 1405 C C . ILE A 1 177 ? 17.733 4.594 -2.011 1.00 88.38 177 ILE A C 1
ATOM 1407 O O . ILE A 1 177 ? 18.483 5.414 -2.538 1.00 88.38 177 ILE A O 1
ATOM 1411 N N . GLU A 1 178 ? 18.135 3.379 -1.640 1.00 88.25 178 GLU A N 1
ATOM 1412 C CA . GLU A 1 178 ? 19.521 2.919 -1.735 1.00 88.25 178 GLU A CA 1
ATOM 1413 C C . GLU A 1 178 ? 19.998 2.831 -3.188 1.00 88.25 178 GLU A C 1
ATOM 1415 O O . GLU A 1 178 ? 21.110 3.252 -3.505 1.00 88.25 178 GLU A O 1
ATOM 1420 N N . ARG A 1 179 ? 19.147 2.325 -4.088 1.00 87.75 179 ARG A N 1
ATOM 1421 C CA . ARG A 1 179 ? 19.515 2.127 -5.496 1.00 87.75 179 ARG A CA 1
ATOM 1422 C C . ARG A 1 179 ? 19.234 3.350 -6.368 1.00 87.75 179 ARG A C 1
ATOM 1424 O O . ARG A 1 179 ? 20.025 3.663 -7.257 1.00 87.75 179 ARG A O 1
ATOM 1431 N N . TYR A 1 180 ? 18.123 4.048 -6.127 1.00 84.88 180 TYR A N 1
ATOM 1432 C CA . TYR A 1 180 ? 17.592 5.099 -7.004 1.00 84.88 180 TYR A CA 1
ATOM 1433 C C . TYR A 1 180 ? 16.922 6.248 -6.219 1.00 84.88 180 TYR A C 1
ATOM 1435 O O . TYR A 1 180 ? 15.710 6.462 -6.320 1.00 84.88 180 TYR A O 1
ATOM 1443 N N . PRO A 1 181 ? 17.696 7.085 -5.503 1.00 73.38 181 PRO A N 1
ATOM 1444 C CA . PRO A 1 181 ? 17.164 8.116 -4.600 1.00 73.38 181 PRO A CA 1
ATOM 1445 C C . PRO A 1 181 ? 16.320 9.206 -5.287 1.00 73.38 181 PRO A C 1
ATOM 1447 O O . PRO A 1 181 ? 15.592 9.937 -4.624 1.00 73.38 181 PRO A O 1
ATOM 1450 N N . ARG A 1 182 ? 16.389 9.332 -6.621 1.00 74.12 182 ARG A N 1
ATOM 1451 C CA . ARG A 1 182 ? 15.598 10.305 -7.401 1.00 74.12 182 ARG A CA 1
ATOM 1452 C C . ARG A 1 182 ? 14.265 9.759 -7.924 1.00 74.12 182 ARG A C 1
ATOM 1454 O O . ARG A 1 182 ? 13.512 10.514 -8.533 1.00 74.12 182 ARG A O 1
ATOM 1461 N N . SER A 1 183 ? 13.945 8.487 -7.692 1.00 75.69 183 SER A N 1
ATOM 1462 C CA . SER A 1 183 ? 12.716 7.868 -8.213 1.00 75.69 183 SER A CA 1
ATOM 1463 C C . SER A 1 183 ? 11.432 8.373 -7.541 1.00 75.69 183 SER A C 1
ATOM 1465 O O . SER A 1 183 ? 10.350 8.247 -8.110 1.00 75.69 183 SER A O 1
ATOM 1467 N N . PHE A 1 184 ? 11.539 9.020 -6.375 1.00 68.81 184 PHE A N 1
ATOM 1468 C CA . PHE A 1 184 ? 10.398 9.530 -5.597 1.00 68.81 184 PHE A CA 1
ATOM 1469 C C . PHE A 1 184 ? 9.749 10.801 -6.150 1.00 68.81 184 PHE A C 1
ATOM 1471 O O . PHE A 1 184 ? 8.748 11.257 -5.605 1.00 68.81 184 PHE A O 1
ATOM 1478 N N . ARG A 1 185 ? 10.272 11.346 -7.254 1.00 68.94 185 ARG A N 1
ATOM 1479 C CA . ARG A 1 185 ? 9.670 12.491 -7.958 1.00 68.94 185 ARG A CA 1
ATOM 1480 C C . ARG A 1 185 ? 8.364 12.145 -8.681 1.00 68.94 185 ARG A C 1
ATOM 1482 O O . ARG A 1 185 ? 7.635 13.032 -9.112 1.00 68.94 185 ARG A O 1
ATOM 1489 N N . GLN A 1 186 ? 8.065 10.856 -8.853 1.00 66.56 186 GLN A N 1
ATOM 1490 C CA . GLN A 1 186 ? 6.850 10.410 -9.534 1.00 66.56 186 GLN A CA 1
ATOM 1491 C C . GLN A 1 186 ? 5.611 10.587 -8.630 1.00 66.56 186 GLN A C 1
ATOM 1493 O O . GLN A 1 186 ? 5.608 10.104 -7.490 1.00 66.56 186 GLN A O 1
ATOM 1498 N N . PRO A 1 187 ? 4.525 11.220 -9.116 1.00 64.75 187 PRO A N 1
ATOM 1499 C CA . PRO A 1 187 ? 3.291 11.369 -8.352 1.00 64.75 187 PRO A CA 1
ATOM 1500 C C . PRO A 1 187 ? 2.647 9.997 -8.106 1.00 64.75 187 PRO A C 1
ATOM 1502 O O . PRO A 1 187 ? 2.126 9.358 -9.015 1.00 64.75 187 PRO A O 1
ATOM 1505 N N . GLY A 1 188 ? 2.685 9.529 -6.857 1.00 75.50 188 GLY A N 1
ATOM 1506 C CA . GLY A 1 188 ? 2.066 8.260 -6.454 1.00 75.50 188 GLY A CA 1
ATOM 1507 C C . GLY A 1 188 ? 2.740 7.544 -5.285 1.00 75.50 188 GLY A C 1
ATOM 1508 O O . GLY A 1 188 ? 2.107 6.692 -4.667 1.00 75.50 188 GLY A O 1
ATOM 1509 N N . TRP A 1 189 ? 3.977 7.920 -4.954 1.00 81.38 189 TRP A N 1
ATOM 1510 C CA . TRP A 1 189 ? 4.726 7.379 -3.814 1.00 81.38 189 TRP A CA 1
ATOM 1511 C C . TRP A 1 189 ? 4.359 8.023 -2.473 1.00 81.38 189 TRP A C 1
ATOM 1513 O O . TRP A 1 189 ? 4.484 7.388 -1.431 1.00 81.38 189 TRP A O 1
ATOM 1523 N N . ALA A 1 190 ? 3.882 9.271 -2.487 1.00 84.75 190 ALA A N 1
ATOM 1524 C CA . ALA A 1 190 ? 3.640 10.040 -1.267 1.00 84.75 190 ALA A CA 1
AT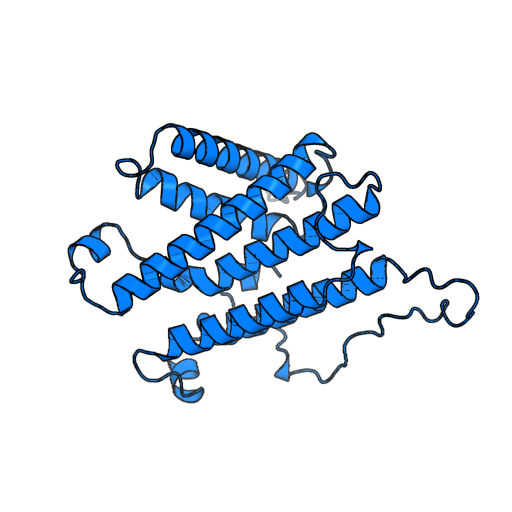OM 1525 C C . ALA A 1 190 ? 2.610 9.381 -0.335 1.00 84.75 190 ALA A C 1
ATOM 1527 O O . ALA A 1 190 ? 2.854 9.279 0.865 1.00 84.75 190 ALA A O 1
ATOM 1528 N N . ASP A 1 191 ? 1.493 8.894 -0.886 1.00 85.81 191 ASP A N 1
ATOM 1529 C CA . ASP A 1 191 ? 0.404 8.302 -0.102 1.00 85.81 191 ASP A CA 1
ATOM 1530 C C . ASP A 1 191 ? 0.858 7.050 0.694 1.00 85.81 191 ASP A C 1
ATOM 1532 O O . ASP A 1 191 ? 0.746 7.072 1.925 1.00 85.81 191 ASP A O 1
ATOM 1536 N N . PRO A 1 192 ? 1.420 5.984 0.071 1.00 88.00 192 PRO A N 1
ATOM 1537 C CA . PRO A 1 192 ? 1.849 4.785 0.800 1.00 88.00 192 PRO A CA 1
ATOM 1538 C C . PRO A 1 192 ? 3.013 5.042 1.769 1.00 88.00 192 PRO A C 1
ATOM 1540 O O . PRO A 1 192 ? 3.039 4.467 2.860 1.00 88.00 192 PRO A O 1
ATOM 1543 N N . ILE A 1 193 ? 3.943 5.942 1.423 1.00 89.88 193 ILE A N 1
ATOM 1544 C CA . ILE A 1 193 ? 5.054 6.328 2.308 1.00 89.88 193 ILE A CA 1
ATOM 1545 C C . ILE A 1 193 ? 4.519 7.039 3.553 1.00 89.88 193 ILE A C 1
ATOM 1547 O O . ILE A 1 193 ? 4.903 6.704 4.676 1.00 89.88 193 ILE A O 1
ATOM 1551 N N . PHE A 1 194 ? 3.610 7.998 3.363 1.00 89.38 194 PHE A N 1
ATOM 1552 C CA . PHE A 1 194 ? 3.032 8.772 4.454 1.00 89.38 194 PHE A CA 1
ATOM 1553 C C . PHE A 1 194 ? 2.296 7.879 5.453 1.00 89.38 194 PHE A C 1
ATOM 1555 O O . PHE A 1 194 ? 2.526 7.988 6.660 1.00 89.38 194 PHE A O 1
ATOM 1562 N N . VAL A 1 195 ? 1.436 6.971 4.980 1.00 90.12 195 VAL A N 1
ATOM 1563 C CA . VAL A 1 195 ? 0.674 6.118 5.902 1.00 90.12 195 VAL A CA 1
ATOM 1564 C C . VAL A 1 195 ? 1.528 5.072 6.599 1.00 90.12 195 VAL A C 1
ATOM 1566 O O . VAL A 1 195 ? 1.286 4.801 7.773 1.00 90.12 195 VAL A O 1
ATOM 1569 N N . SER A 1 196 ? 2.554 4.540 5.936 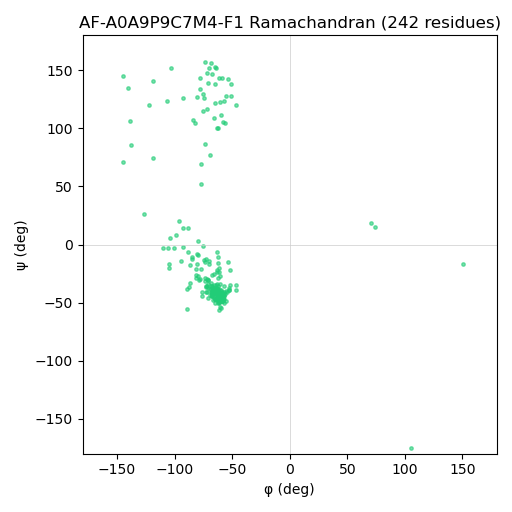1.00 92.19 196 SER A N 1
ATOM 1570 C CA . SER A 1 196 ? 3.478 3.586 6.555 1.00 92.19 196 SER A CA 1
ATOM 1571 C C . SER A 1 196 ? 4.264 4.259 7.676 1.00 92.19 196 SER A C 1
ATOM 1573 O O . SER A 1 196 ? 4.281 3.765 8.805 1.00 92.19 196 SER A O 1
ATOM 1575 N N . GLY A 1 197 ? 4.801 5.457 7.416 1.00 91.75 197 GLY A N 1
ATOM 1576 C CA . GLY A 1 197 ? 5.447 6.277 8.439 1.00 91.75 197 GLY A CA 1
ATOM 1577 C C . GLY A 1 197 ? 4.516 6.582 9.616 1.00 91.75 197 GLY A C 1
ATOM 1578 O O . GLY A 1 197 ? 4.916 6.441 10.771 1.00 91.75 197 GLY A O 1
ATOM 1579 N N . LEU A 1 198 ? 3.250 6.924 9.349 1.00 89.62 198 LEU A N 1
ATOM 1580 C CA . LEU A 1 198 ? 2.263 7.195 10.397 1.00 89.62 198 LEU A CA 1
ATOM 1581 C C . LEU A 1 198 ? 1.995 5.969 11.286 1.00 89.62 198 LEU A C 1
ATOM 1583 O O . LEU A 1 198 ? 1.981 6.097 12.510 1.00 89.62 198 LEU A O 1
ATOM 1587 N N . VAL A 1 199 ? 1.808 4.783 10.701 1.00 90.38 199 VAL A N 1
ATOM 1588 C CA . VAL A 1 199 ? 1.584 3.535 11.454 1.00 90.38 199 VAL A CA 1
ATOM 1589 C C . VAL A 1 199 ? 2.796 3.185 12.320 1.00 90.38 199 VAL A C 1
ATOM 1591 O O . VAL A 1 199 ? 2.639 2.819 13.488 1.00 90.38 199 VAL A O 1
ATOM 1594 N N . LEU A 1 200 ? 4.008 3.312 11.780 1.00 90.94 200 LEU A N 1
ATOM 1595 C CA . LEU A 1 200 ? 5.240 3.031 12.520 1.00 90.94 200 LEU A CA 1
ATOM 1596 C C . LEU A 1 200 ? 5.443 4.017 13.677 1.00 90.94 200 LEU A C 1
ATOM 1598 O O . LEU A 1 200 ? 5.800 3.599 14.778 1.00 90.94 200 LEU A O 1
ATOM 1602 N N . LEU A 1 201 ? 5.130 5.300 13.472 1.00 88.75 201 LEU A N 1
ATOM 1603 C CA . LEU A 1 201 ? 5.137 6.318 14.525 1.00 88.75 201 LEU A CA 1
ATOM 1604 C C . LEU A 1 201 ? 4.138 6.001 15.643 1.00 88.75 201 LEU A C 1
ATOM 1606 O O . LEU A 1 201 ? 4.490 6.084 16.822 1.00 88.75 201 LEU A O 1
ATOM 1610 N N . VAL A 1 202 ? 2.909 5.606 15.294 1.00 85.12 202 VAL A N 1
ATOM 1611 C CA . VAL A 1 202 ? 1.892 5.194 16.277 1.00 85.12 202 VAL A CA 1
ATOM 1612 C C . VAL A 1 202 ? 2.391 4.011 17.104 1.00 85.12 202 VAL A C 1
ATOM 1614 O O . VAL A 1 202 ? 2.228 4.014 18.322 1.00 85.12 202 VAL A O 1
ATOM 1617 N N . ASN A 1 203 ? 3.051 3.033 16.483 1.00 83.81 203 ASN A N 1
ATOM 1618 C CA . ASN A 1 203 ? 3.627 1.899 17.205 1.00 83.81 203 ASN A CA 1
ATOM 1619 C C . ASN A 1 203 ? 4.797 2.307 18.114 1.00 83.81 203 ASN A C 1
ATOM 1621 O O . ASN A 1 203 ? 4.864 1.874 19.266 1.00 83.81 203 ASN A O 1
ATOM 1625 N N . LEU A 1 204 ? 5.693 3.168 17.625 1.00 84.94 204 LEU A N 1
ATOM 1626 C CA . LEU A 1 204 ? 6.877 3.621 18.355 1.00 84.94 204 LEU A CA 1
ATOM 1627 C C . LEU A 1 204 ? 6.508 4.450 19.592 1.00 84.94 204 LEU A C 1
ATOM 1629 O O . LEU A 1 204 ? 7.105 4.271 20.654 1.00 84.94 204 LEU A O 1
ATOM 1633 N N . PHE A 1 205 ? 5.505 5.325 19.484 1.00 79.50 205 PHE A N 1
ATOM 1634 C CA . PHE A 1 205 ? 5.048 6.152 20.604 1.00 79.50 205 PHE A CA 1
ATOM 1635 C C . PHE A 1 205 ? 3.994 5.469 21.482 1.00 79.50 205 PHE A C 1
ATOM 1637 O O . PHE A 1 205 ? 3.976 5.698 22.690 1.00 79.50 205 PHE A O 1
ATOM 1644 N N . GLY A 1 206 ? 3.130 4.630 20.908 1.00 71.75 206 GLY A N 1
ATOM 1645 C CA . GLY A 1 206 ? 2.033 3.971 21.619 1.00 71.75 206 GLY A CA 1
ATOM 1646 C C . GLY A 1 206 ? 2.460 2.762 22.452 1.00 71.75 206 GLY A C 1
ATOM 1647 O O . GLY A 1 206 ? 1.866 2.506 23.495 1.00 71.75 206 GLY A O 1
ATOM 1648 N N . PHE A 1 207 ? 3.510 2.047 22.035 1.00 68.06 207 PHE A N 1
ATOM 1649 C CA . PHE A 1 207 ? 3.939 0.787 22.656 1.00 68.06 207 PHE A CA 1
ATOM 1650 C C . PHE A 1 207 ? 5.419 0.791 23.054 1.00 68.06 207 PHE A C 1
ATOM 1652 O O . PHE A 1 207 ? 6.041 -0.265 23.156 1.00 68.06 207 PHE A O 1
ATOM 1659 N N . LYS A 1 208 ? 5.989 1.972 23.325 1.00 64.12 208 LYS A N 1
ATOM 1660 C CA . LYS A 1 208 ? 7.417 2.149 23.635 1.00 64.12 208 LYS A CA 1
ATOM 1661 C C . LYS A 1 208 ? 7.936 1.227 24.749 1.00 64.12 208 LYS A C 1
ATOM 1663 O O . LYS A 1 208 ? 9.073 0.789 24.685 1.00 64.12 208 LYS A O 1
ATOM 1668 N N . SER A 1 209 ? 7.114 0.921 25.755 1.00 61.62 209 SER A N 1
ATOM 1669 C CA . SER A 1 209 ? 7.471 0.018 26.863 1.00 61.62 209 SER A CA 1
ATOM 1670 C C . SER A 1 209 ? 7.342 -1.474 26.532 1.00 61.62 209 SER A C 1
ATOM 1672 O O . SER A 1 209 ? 7.870 -2.301 27.268 1.00 61.62 209 SER A O 1
ATOM 1674 N N . SER A 1 210 ? 6.631 -1.823 25.457 1.00 68.44 210 SER A N 1
ATOM 1675 C CA . SER A 1 210 ? 6.379 -3.203 25.026 1.00 68.44 210 SER A CA 1
ATOM 1676 C C . SER A 1 210 ? 7.217 -3.619 23.812 1.00 68.44 210 SER A C 1
ATOM 1678 O O . SER A 1 210 ? 7.359 -4.817 23.563 1.00 68.44 210 SER A O 1
ATOM 1680 N N . LEU A 1 211 ? 7.744 -2.669 23.034 1.00 72.38 211 LEU A N 1
ATOM 1681 C CA . LEU A 1 211 ? 8.671 -2.945 21.938 1.00 72.38 211 LEU A CA 1
ATOM 1682 C C . LEU A 1 211 ? 10.082 -3.144 22.495 1.00 72.38 211 LEU A C 1
ATOM 1684 O O . LEU A 1 211 ? 10.602 -2.283 23.194 1.00 72.38 211 LEU A O 1
ATOM 1688 N N . GLY A 1 212 ? 10.726 -4.258 22.143 1.00 81.06 212 GLY A N 1
ATOM 1689 C CA . GLY A 1 212 ? 12.150 -4.442 22.426 1.00 81.06 212 GLY A CA 1
ATOM 1690 C C . GLY A 1 212 ? 13.023 -3.436 21.664 1.00 81.06 212 GLY A C 1
ATOM 1691 O O . GLY A 1 212 ? 12.663 -3.004 20.563 1.00 81.06 212 GLY A O 1
ATOM 1692 N N . ASP A 1 213 ? 14.197 -3.122 22.217 1.00 82.69 213 ASP A N 1
ATOM 1693 C CA . ASP A 1 213 ? 15.102 -2.073 21.717 1.00 82.69 213 ASP A CA 1
ATOM 1694 C C . ASP A 1 213 ? 15.448 -2.212 20.225 1.00 82.69 213 ASP A C 1
ATOM 1696 O O . ASP A 1 213 ? 15.472 -1.225 19.492 1.00 82.69 213 ASP A O 1
ATOM 1700 N N . SER A 1 214 ? 15.644 -3.444 19.744 1.00 86.75 214 SER A N 1
ATOM 1701 C CA . SER A 1 214 ? 15.951 -3.720 18.334 1.00 86.75 214 SER A CA 1
ATOM 1702 C C . SER A 1 214 ? 14.819 -3.305 17.383 1.00 86.75 214 SER A C 1
ATOM 1704 O O . SER A 1 214 ? 15.076 -2.652 16.372 1.00 86.75 214 SER A O 1
ATOM 1706 N N . LYS A 1 215 ? 13.555 -3.606 17.721 1.00 85.62 215 LYS A N 1
ATOM 1707 C CA . LYS A 1 215 ? 12.400 -3.201 16.899 1.00 85.62 215 LYS A CA 1
ATOM 1708 C C . LYS A 1 215 ? 12.193 -1.693 16.932 1.00 85.62 215 LYS A C 1
ATOM 1710 O O . LYS A 1 215 ? 11.835 -1.102 15.920 1.00 85.62 215 LYS A O 1
ATOM 1715 N N . MET A 1 216 ? 12.449 -1.065 18.079 1.00 86.38 216 MET A N 1
ATOM 1716 C CA . MET A 1 216 ? 12.375 0.388 18.206 1.00 86.38 216 MET A CA 1
ATOM 1717 C C . MET A 1 216 ? 13.389 1.080 17.283 1.00 86.38 216 MET A C 1
ATOM 1719 O O . MET A 1 216 ? 13.021 2.015 16.577 1.00 86.38 216 MET A O 1
ATOM 1723 N N . GLN A 1 217 ? 14.633 0.592 17.235 1.00 88.81 217 GLN A N 1
ATOM 1724 C CA . GLN A 1 217 ? 15.656 1.100 16.312 1.00 88.81 217 GLN A CA 1
ATOM 1725 C C . GLN A 1 217 ? 15.274 0.874 14.845 1.00 88.81 217 GLN A C 1
ATOM 1727 O O . GLN A 1 217 ? 15.413 1.778 14.024 1.00 88.81 217 GLN A O 1
ATOM 1732 N N . GLN A 1 218 ? 14.748 -0.308 14.518 1.00 91.06 218 GLN A N 1
ATOM 1733 C CA . GLN A 1 218 ? 14.293 -0.629 13.167 1.00 91.06 218 GLN A CA 1
ATOM 1734 C C . GLN A 1 218 ? 13.161 0.307 12.711 1.00 91.06 218 GLN A C 1
ATOM 1736 O O . GLN A 1 218 ? 13.228 0.874 11.623 1.00 91.06 218 GLN A O 1
ATOM 1741 N N . TYR A 1 219 ? 12.147 0.525 13.552 1.00 91.88 219 TYR A N 1
ATOM 1742 C CA . TYR A 1 219 ? 11.027 1.411 13.223 1.00 91.88 219 TYR A CA 1
ATOM 1743 C C . TYR A 1 219 ? 11.462 2.871 13.127 1.00 91.88 219 TYR A C 1
ATOM 1745 O O . TYR A 1 219 ? 11.002 3.570 12.231 1.00 91.88 219 TYR A O 1
ATOM 1753 N N . ALA A 1 220 ? 12.377 3.322 13.991 1.00 91.38 220 ALA A N 1
ATOM 1754 C CA . ALA A 1 220 ? 12.959 4.658 13.885 1.00 91.38 220 ALA A CA 1
ATOM 1755 C C . ALA A 1 220 ? 13.651 4.861 12.527 1.00 91.38 220 ALA A C 1
ATOM 1757 O O . ALA A 1 220 ? 13.357 5.836 11.840 1.00 91.38 220 ALA A O 1
ATOM 1758 N N . LYS A 1 221 ? 14.468 3.892 12.087 1.00 93.44 221 LYS A N 1
ATOM 1759 C CA . LYS A 1 221 ? 15.124 3.919 10.770 1.00 93.44 221 LYS A CA 1
ATOM 1760 C C . LYS A 1 221 ? 14.114 4.007 9.622 1.00 93.44 221 LYS A C 1
ATOM 1762 O O . LYS A 1 221 ? 14.300 4.787 8.692 1.00 93.44 221 LYS A O 1
ATOM 1767 N N . TYR A 1 222 ? 13.044 3.214 9.668 1.00 94.06 222 TYR A N 1
ATOM 1768 C CA . TYR A 1 222 ? 12.002 3.254 8.639 1.00 94.06 222 TYR A CA 1
ATOM 1769 C C . TYR A 1 222 ? 11.249 4.588 8.618 1.00 94.06 222 TYR A C 1
ATOM 1771 O O . TYR A 1 222 ? 10.972 5.116 7.544 1.00 94.06 222 TYR A O 1
ATOM 1779 N N . VAL A 1 223 ? 10.949 5.158 9.787 1.00 93.81 223 VAL A N 1
ATOM 1780 C CA . VAL A 1 223 ? 10.311 6.476 9.899 1.00 93.81 223 VAL A CA 1
ATOM 1781 C C . VAL A 1 223 ? 11.207 7.569 9.319 1.00 93.81 223 VAL A C 1
ATOM 1783 O O . VAL A 1 223 ? 10.716 8.405 8.564 1.00 93.81 223 VAL A O 1
ATOM 1786 N N . GLU A 1 224 ? 12.504 7.558 9.628 1.00 92.44 224 GLU A N 1
ATOM 1787 C CA . GLU A 1 224 ? 13.475 8.495 9.048 1.00 92.44 224 GLU A CA 1
ATOM 1788 C C . GLU A 1 224 ? 13.506 8.389 7.519 1.00 92.44 224 GLU A C 1
ATOM 1790 O O . GLU A 1 224 ? 13.374 9.401 6.832 1.00 92.44 224 GLU A O 1
ATOM 1795 N N . ALA A 1 225 ? 13.541 7.167 6.979 1.00 90.88 225 ALA A N 1
ATOM 1796 C CA . ALA A 1 225 ? 13.479 6.935 5.538 1.00 90.88 225 ALA A CA 1
ATOM 1797 C C . ALA A 1 225 ? 12.186 7.469 4.900 1.00 90.88 225 ALA A C 1
ATOM 1799 O O . ALA A 1 225 ? 12.232 8.096 3.840 1.00 90.88 225 ALA A O 1
ATOM 1800 N N . CYS A 1 226 ? 11.031 7.268 5.546 1.00 91.56 226 CYS A N 1
ATOM 1801 C CA . CYS A 1 226 ? 9.762 7.835 5.091 1.00 91.56 226 CYS A CA 1
ATOM 1802 C C . CYS A 1 226 ? 9.795 9.369 5.078 1.00 91.56 226 CYS A C 1
ATOM 1804 O O . CYS A 1 226 ? 9.334 9.981 4.115 1.00 91.56 226 CYS A O 1
ATOM 1806 N N . LEU A 1 227 ? 10.346 9.996 6.120 1.00 90.00 227 LEU A N 1
ATOM 1807 C CA . LEU A 1 227 ? 10.461 11.452 6.204 1.00 90.00 227 LEU A CA 1
ATOM 1808 C C . LEU A 1 227 ? 11.376 12.012 5.115 1.00 90.00 227 LEU A C 1
ATOM 1810 O O . LEU A 1 227 ? 11.023 13.008 4.487 1.00 90.00 227 LEU A O 1
ATOM 1814 N N . ASP A 1 228 ? 12.521 11.384 4.870 1.00 88.25 228 ASP A N 1
ATOM 1815 C CA . ASP A 1 228 ? 13.461 11.848 3.853 1.00 88.25 228 ASP A CA 1
ATOM 1816 C C . ASP A 1 228 ? 12.893 11.695 2.439 1.00 88.25 228 ASP A C 1
ATOM 1818 O O . ASP A 1 228 ? 12.974 12.632 1.643 1.00 88.25 228 ASP A O 1
ATOM 1822 N N . ALA A 1 229 ? 12.210 10.586 2.144 1.00 86.50 229 ALA A N 1
ATOM 1823 C CA . ALA A 1 229 ? 11.525 10.415 0.866 1.00 86.50 229 ALA A CA 1
ATOM 1824 C C . ALA A 1 229 ? 10.397 11.443 0.656 1.00 86.50 229 ALA A C 1
ATOM 1826 O O . ALA A 1 229 ? 10.234 11.967 -0.447 1.00 86.50 229 ALA A O 1
ATOM 1827 N N . LEU A 1 230 ? 9.642 11.780 1.709 1.00 86.31 230 LEU A N 1
ATOM 1828 C CA . LEU A 1 230 ? 8.605 12.815 1.645 1.00 86.31 230 LEU A CA 1
ATOM 1829 C C . LEU A 1 230 ? 9.187 14.217 1.434 1.00 86.31 230 LEU A C 1
ATOM 1831 O O . LEU A 1 230 ? 8.585 15.003 0.705 1.00 86.31 230 LEU A O 1
ATOM 1835 N N . LYS A 1 231 ? 10.352 14.534 2.017 1.00 84.69 231 LYS A N 1
ATOM 1836 C CA . LYS A 1 231 ? 11.051 15.804 1.751 1.00 84.69 231 LYS A CA 1
ATOM 1837 C C . LYS A 1 231 ? 11.421 15.916 0.275 1.00 84.69 231 LYS A C 1
ATOM 1839 O O . LYS A 1 231 ? 11.056 16.905 -0.352 1.00 84.69 231 LYS A O 1
ATOM 1844 N N . VAL A 1 232 ? 12.033 14.873 -0.291 1.00 82.38 232 VAL A N 1
ATOM 1845 C CA . VAL A 1 232 ? 12.379 14.820 -1.723 1.00 82.38 232 VAL A CA 1
ATOM 1846 C C . VAL A 1 232 ? 11.134 14.991 -2.597 1.00 82.38 232 VAL A C 1
ATOM 1848 O O . VAL A 1 232 ? 11.165 15.745 -3.563 1.00 82.38 232 VAL A O 1
ATOM 1851 N N . ALA A 1 233 ? 10.019 14.349 -2.238 1.00 77.62 233 ALA A N 1
ATOM 1852 C CA . ALA A 1 233 ? 8.755 14.509 -2.958 1.00 77.62 233 ALA A CA 1
ATOM 1853 C C . ALA A 1 233 ? 8.142 15.919 -2.814 1.00 77.62 233 ALA A C 1
ATOM 1855 O O . ALA A 1 233 ? 7.383 16.348 -3.681 1.00 77.62 233 ALA A O 1
ATOM 1856 N N . SER A 1 234 ? 8.436 16.638 -1.724 1.00 75.75 234 SER A N 1
ATOM 1857 C CA . SER A 1 234 ? 7.908 17.983 -1.459 1.00 75.75 234 SER A CA 1
ATOM 1858 C C . SER A 1 234 ? 8.666 19.103 -2.175 1.00 75.75 234 SER A C 1
ATOM 1860 O O . SER A 1 234 ? 8.053 20.110 -2.518 1.00 75.75 234 SER A O 1
ATOM 1862 N N . GLU A 1 235 ? 9.962 18.922 -2.444 1.00 74.62 235 GLU A N 1
ATOM 1863 C CA . GLU A 1 235 ? 10.807 19.912 -3.134 1.00 74.62 235 GLU A CA 1
ATOM 1864 C C . GLU A 1 235 ? 10.340 20.199 -4.573 1.00 74.62 235 GLU A C 1
ATOM 1866 O O . GLU A 1 235 ? 10.586 21.284 -5.096 1.00 74.62 235 GLU A O 1
ATOM 1871 N N . ASP A 1 236 ? 9.612 19.263 -5.190 1.00 62.97 236 ASP A N 1
ATOM 1872 C CA . ASP A 1 236 ? 9.074 19.393 -6.548 1.00 62.97 236 ASP A CA 1
ATOM 1873 C C . ASP A 1 236 ? 7.688 20.066 -6.609 1.00 62.97 236 ASP A C 1
ATOM 1875 O O . ASP A 1 236 ? 7.197 20.347 -7.705 1.00 62.97 236 ASP A O 1
ATOM 1879 N N . TYR A 1 237 ? 7.038 20.355 -5.473 1.00 57.31 237 TYR A N 1
ATOM 1880 C CA . TYR A 1 237 ? 5.835 21.189 -5.470 1.00 57.31 237 TYR A CA 1
ATOM 1881 C C . TYR A 1 237 ? 6.264 22.658 -5.448 1.00 57.31 237 TYR A C 1
ATOM 1883 O O . TYR A 1 237 ? 6.689 23.136 -4.393 1.00 57.31 237 TYR A O 1
ATOM 1891 N N . PRO A 1 238 ? 6.125 23.421 -6.552 1.00 49.34 238 PRO A N 1
ATOM 1892 C CA . PRO A 1 238 ? 6.249 24.862 -6.470 1.00 49.34 238 PRO A CA 1
ATOM 1893 C C . PRO A 1 238 ? 5.114 25.345 -5.570 1.00 49.34 238 PRO A C 1
ATOM 1895 O O . PRO A 1 238 ? 3.959 25.445 -5.988 1.00 49.34 238 PRO A O 1
ATOM 1898 N N . VAL A 1 239 ? 5.431 25.619 -4.306 1.00 54.12 239 VAL A N 1
ATOM 1899 C CA . VAL A 1 239 ? 4.598 26.479 -3.479 1.00 54.12 239 VAL A CA 1
ATOM 1900 C C . VAL A 1 239 ? 4.551 27.781 -4.259 1.00 54.12 239 VAL A C 1
ATOM 1902 O O . VAL A 1 239 ? 5.559 28.475 -4.365 1.00 54.12 239 VAL A O 1
ATOM 1905 N N . ALA A 1 240 ? 3.419 28.058 -4.905 1.00 46.06 240 ALA A N 1
ATOM 1906 C CA . ALA A 1 240 ? 3.188 29.359 -5.495 1.00 46.06 240 ALA A CA 1
ATOM 1907 C C . ALA A 1 240 ? 3.352 30.358 -4.351 1.00 46.06 240 ALA A C 1
ATOM 1909 O O . ALA A 1 240 ? 2.504 30.417 -3.458 1.00 46.06 240 ALA A O 1
ATOM 1910 N N . GLU A 1 241 ? 4.481 31.070 -4.330 1.00 43.78 241 GLU A N 1
ATOM 1911 C CA . GLU A 1 241 ? 4.660 32.185 -3.417 1.00 43.78 241 GLU A CA 1
ATOM 1912 C C . GLU A 1 241 ? 3.432 33.081 -3.588 1.00 43.78 241 GLU A C 1
ATOM 1914 O O . GLU A 1 241 ? 3.059 33.393 -4.731 1.00 43.78 241 GLU A O 1
ATOM 1919 N N . PRO A 1 242 ? 2.739 33.442 -2.496 1.00 47.28 242 PRO A N 1
ATOM 1920 C CA . PRO A 1 242 ? 1.640 34.375 -2.600 1.00 47.28 242 PRO A CA 1
ATOM 1921 C C .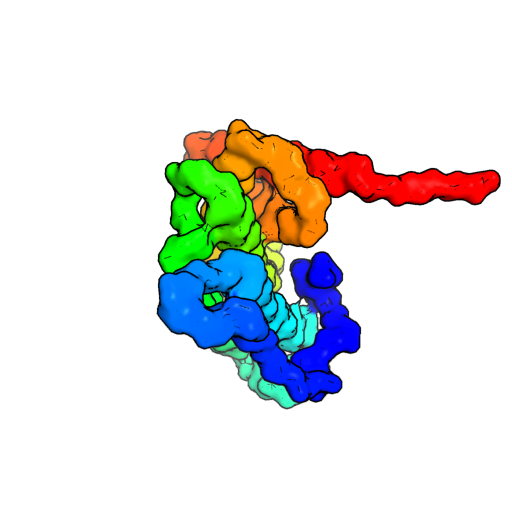 PRO A 1 242 ? 2.225 35.660 -3.180 1.00 47.28 242 PRO A C 1
ATOM 1923 O O . PRO A 1 242 ? 3.041 36.321 -2.541 1.00 47.28 242 PRO A O 1
ATOM 1926 N N . ARG A 1 243 ? 1.849 35.980 -4.422 1.00 42.41 243 ARG A N 1
ATOM 1927 C CA . ARG A 1 243 ? 2.122 37.291 -5.005 1.00 42.41 243 ARG A CA 1
ATOM 1928 C C . ARG A 1 243 ? 1.373 38.301 -4.137 1.00 42.41 243 ARG A C 1
ATOM 1930 O O . ARG A 1 243 ? 0.149 38.379 -4.227 1.00 42.41 243 ARG A O 1
ATOM 1937 N N . LEU A 1 244 ? 2.111 38.951 -3.239 1.00 51.28 244 LEU A N 1
ATOM 1938 C CA . LEU A 1 244 ? 1.681 40.137 -2.501 1.00 51.28 244 LEU A CA 1
ATOM 1939 C C . LEU A 1 244 ? 1.476 41.305 -3.468 1.00 51.28 244 LEU A C 1
ATOM 1941 O O . LEU A 1 244 ? 2.259 41.406 -4.442 1.00 51.28 244 LEU A O 1
#

Foldseek 3Di:
DQCLLVLHADPDAPVNDDDDQDDQDDPVNPPPPDPPSPLVSLLVSLVVLLVNLSNLLSCQVSPDPVVCVVVVVDDDCSLVVSLVVSVVSLVVSLVPRDPLLDADLPDPDPSSLLSNLLSLLSSLLSLLSNLVVLQPDALVVVVPDDCPDPSNVSSVVSLVSNQVSLLVSLVSLVSCCVPPVLSLLDPRNLRSLVSSLVSLVCCLVRCVVPDDPVSNVSSVVSNVSSVSSVVSNVVPDPPPDPPD

Mean predicted aligned error: 9.61 Å

Secondary structure (DSSP, 8-state):
-HHHHTTPPPSS-GGG---PPPPSS-GGGG-TT-----HHHHHHHHHHHHHHHHHHHHHHHT--HHHHHHTT--SSSHHHHHHHHHHHHHHHHHHH--GGGS--TT---HHHHHHHHHHHHHHHHHHHHHHHHHH---HHHHHHS-TT-HHHHHHHHHHHHHHHHHHHHHHHHHHHHHH-TTGGGSTTSHHHHHHHHHHHHHHHHHSTTTS-HHHHHHHHHHHHHHHHHHHHHHHTS-------

Radius of g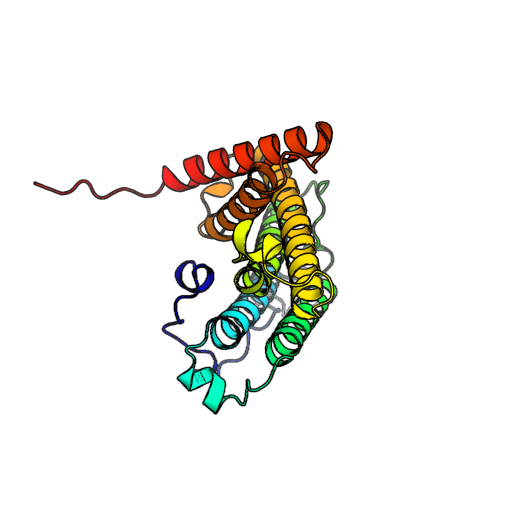yration: 19.88 Å; Cα contacts (8 Å, |Δi|>4): 229; chains: 1; bounding box: 48×54×64 Å